Protein AF-0000000073268956 (afdb_homodimer)

Sequence (300 aa):
MQEQHADDVEVEDLGILPTYYEAAYKAGQAIDRASGKGLPDRAILCSSRGQVRRCLNLFRTQGVAIVANKFKRVYATMVRDVEDAVSARSADHSNVLCLGARVTTFEDAQEAVEAWLKTSPGENWAETLREQILGAPAAIQGLDFAPPLDMQEQHADDVEVEDLGILPTYYEAAYKAGQAIDRASGKGLPDRAILCSSRGQVRRCLNLFRTQGVAIVANKFKRVYATMVRDVEDAVSARSADHSNVLCLGARVTTFEDAQEAVEAWLKTSPGENWAETLREQILGAPAAIQGLDFAPPLD

Solvent-accessible surface area (backbone atoms only — not comparable to full-atom values): 15304 Å² total; per-residue (Å²): 131,84,81,65,87,54,78,62,40,49,75,44,63,38,40,73,41,94,40,52,60,58,36,19,41,52,53,24,50,53,35,28,47,30,40,76,68,69,40,84,42,38,34,36,40,36,32,60,84,80,82,7,52,68,43,17,56,43,33,58,41,58,41,40,36,30,51,17,7,30,22,77,69,32,26,34,37,79,39,58,33,47,67,43,20,36,43,34,16,21,64,43,57,42,28,28,42,35,41,20,54,78,73,22,52,70,68,40,44,52,49,13,50,50,38,33,72,71,43,45,67,28,54,97,47,58,70,75,55,21,53,53,42,69,46,40,66,64,56,56,64,69,52,85,54,71,72,74,77,125,132,85,80,69,80,60,76,64,39,50,74,43,62,39,39,73,39,94,40,50,61,59,34,19,41,54,53,23,49,53,34,26,47,30,41,75,68,69,39,84,42,37,34,35,40,36,32,56,80,79,82,5,50,67,44,16,56,42,35,57,43,56,41,40,35,29,49,17,8,28,22,77,70,31,27,35,37,80,38,59,32,47,68,45,19,37,43,34,15,20,65,44,57,42,29,28,43,35,38,21,53,79,72,24,53,70,67,39,44,51,49,14,51,51,38,34,72,71,42,48,68,28,55,97,46,58,68,75,55,22,53,53,42,70,46,40,66,63,56,57,64,68,52,84,53,69,73,72,77,127

Nearest PDB structures (foldseek):
  6fxs-assembly1_A  TM=8.246E-01  e=1.817E-06  Trypanosoma brucei brucei TREU927
  3k7p-assembly1_A  TM=8.213E-01  e=2.756E-06  Trypanosoma cruzi strain CL Brener
  6fxw-assembly1_A  TM=7.804E-01  e=6.343E-06  Leishmania infantum
  6fxl-assembly1_B  TM=7.780E-01  e=1.549E-05  Trypanosoma cruzi strain CL Brener
  2bes-assembly2_C  TM=6.703E-01  e=1.966E-05  Mycobacterium tuberculosis H37Rv

Radius of gyration: 17.84 Å; Cα contacts (8 Å, |Δi|>4): 574; chains: 2; bounding box: 41×48×47 Å

Foldseek 3Di:
DDPPCCVQEAEDACLVDPELLVSLQVLLVVLLVCVVVVHLRAYEYEQDDDSSVVNLVCLVDCVSVVNSVVRLQAQEDEDAALVRLQCSAQQRVHRYYRYHPVRHPPVRVVNSVVSNVPHHHNPPHDPVSSVVRVCVSVVSSPDDPDPPDD/DDPPCCVQEAEDACLVDPALLVSLQVLLVVLLVCVVVVHLRAYEYEQDPDSSVVNLVCLVDCVSVVNSVVRLQAQEDEDAAQVRLQCSAQQRVHRYYRYHPVRHPPVRVVNSVVSNVPHHHNPPHDPVSSVVRVCVSVVSSPDDPDPDDD

Secondary structure (DSSP, 8-state):
------TTEEEEEGGGSSSHHHHHHHHHHHHHHHHHTT---EEEEE--SSTTHHHHHHHTTTHHHHHHTTSTT--EEE--SHHHHHHHHHHH---EEEE-TTTS-HHHHHHHHHHHHH--TTTT--HHHHHHHHHHHHHHHTS--PPP--/------TTEEEEEGGGSSSHHHHHHHHHHHHHHHHHTT---EEEEE--SSSTHHHHHHHTTTHHHHHHTTSTT-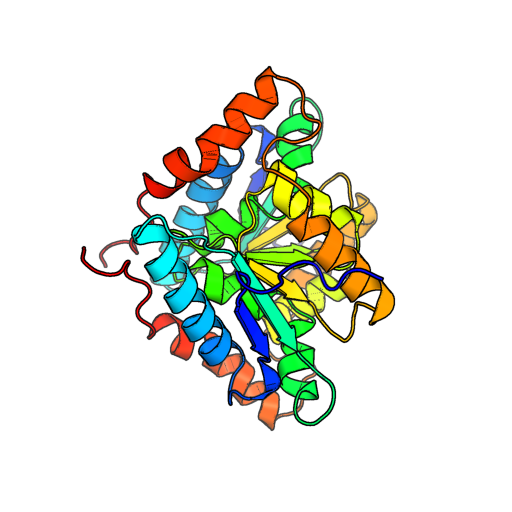-EEEE-SHHHHHHHHHHH---EEEE-TTTS-HHHHHHHHHHHHH--TTTT--HHHHHHHHHHHHHHHTS--PPP--

InterPro domains:
  IPR003500 Sugar-phosphate isomerase, RpiB/LacA/LacB family [PF02502] (20-121)
  IPR003500 Sugar-phosphate isomerase, RpiB/LacA/LacB family [PTHR30345] (6-121)
  IPR036569 Sugar-phosphate isomerase, RpiB/LacA/LacB superfamily [G3DSA:3.40.1400.10] (2-134)
  IPR036569 Sugar-phosphate isomerase, RpiB/LacA/LacB superfamily [SSF89623] (8-135)

Structure (mmCIF, N/CA/C/O backbone):
data_AF-0000000073268956-model_v1
#
loop_
_entity.id
_entity.type
_entity.pdbx_description
1 polymer 'DNA-damage-repair/toleration protein'
#
loop_
_atom_site.group_PDB
_atom_site.id
_atom_site.type_symbol
_atom_site.label_atom_id
_atom_site.label_alt_id
_atom_site.label_comp_id
_atom_site.label_asym_id
_atom_site.label_entity_id
_atom_site.label_seq_id
_atom_site.pdbx_PDB_ins_code
_atom_site.Cartn_x
_atom_site.Cartn_y
_atom_site.Cartn_z
_atom_site.occupancy
_atom_site.B_iso_or_equiv
_atom_site.auth_seq_id
_atom_site.auth_comp_id
_atom_site.auth_asym_id
_atom_site.auth_atom_id
_atom_site.pdbx_PDB_model_num
ATOM 1 N N . MET A 1 1 ? 11.484 -12.93 -28.641 1 21.98 1 MET A N 1
ATOM 2 C CA . MET A 1 1 ? 11.492 -12.664 -27.203 1 21.98 1 MET A CA 1
ATOM 3 C C . MET A 1 1 ? 10.227 -13.203 -26.547 1 21.98 1 MET A C 1
ATOM 5 O O . MET A 1 1 ? 9.117 -12.812 -26.906 1 21.98 1 MET A O 1
ATOM 9 N N . GLN A 1 2 ? 10.086 -14.43 -26.234 1 24.7 2 GLN A N 1
ATOM 10 C CA . GLN A 1 2 ? 8.953 -15.336 -26.125 1 24.7 2 GLN A CA 1
ATOM 11 C C . GLN A 1 2 ? 7.895 -14.797 -25.172 1 24.7 2 GLN A C 1
ATOM 13 O O . GLN A 1 2 ? 8.219 -14.258 -24.125 1 24.7 2 GLN A O 1
ATOM 18 N N . GLU A 1 3 ? 6.785 -14.297 -25.625 1 30.97 3 GLU A N 1
ATOM 19 C CA . GLU A 1 3 ? 5.469 -13.75 -25.328 1 30.97 3 GLU A CA 1
ATOM 20 C C . GLU A 1 3 ? 4.836 -14.461 -24.125 1 30.97 3 GLU A C 1
ATOM 22 O O . GLU A 1 3 ? 3.992 -15.344 -24.312 1 30.97 3 GLU A O 1
ATOM 27 N N . GLN A 1 4 ? 5.621 -15.18 -23.438 1 33.69 4 GLN A N 1
ATOM 28 C CA . GLN A 1 4 ? 5.203 -16.172 -22.453 1 33.69 4 GLN A CA 1
ATOM 29 C C . GLN A 1 4 ? 3.967 -15.711 -21.688 1 33.69 4 GLN A C 1
ATOM 31 O O . GLN A 1 4 ? 3.744 -14.508 -21.531 1 33.69 4 GLN A O 1
ATOM 36 N N . HIS A 1 5 ? 2.98 -16.641 -21.172 1 35.62 5 HIS A N 1
ATOM 37 C CA . HIS A 1 5 ? 1.587 -16.734 -20.75 1 35.62 5 HIS A CA 1
ATOM 38 C C . HIS A 1 5 ? 1.267 -15.703 -19.672 1 35.62 5 HIS A C 1
ATOM 40 O O . HIS A 1 5 ? 1.554 -15.922 -18.5 1 35.62 5 HIS A O 1
ATOM 46 N N . ALA A 1 6 ? 1.499 -14.367 -19.719 1 42.91 6 ALA A N 1
ATOM 47 C CA . ALA A 1 6 ? 0.749 -13.133 -19.5 1 42.91 6 ALA A CA 1
ATOM 48 C C . ALA A 1 6 ? -0.75 -13.414 -19.438 1 42.91 6 ALA A C 1
ATOM 50 O O . ALA A 1 6 ? -1.548 -12.492 -19.234 1 42.91 6 ALA A O 1
ATOM 51 N N . ASP A 1 7 ? -1.085 -14.422 -19.922 1 46.97 7 ASP A N 1
ATOM 52 C CA . ASP A 1 7 ? -2.486 -14.742 -20.172 1 46.97 7 ASP A CA 1
ATOM 53 C C . ASP A 1 7 ? -3.316 -14.625 -18.891 1 46.97 7 ASP A C 1
ATOM 55 O O . ASP A 1 7 ? -4.496 -14.273 -18.938 1 46.97 7 ASP A O 1
ATOM 59 N N . ASP A 1 8 ? -2.566 -14.953 -17.734 1 56.31 8 ASP A N 1
ATOM 60 C CA . ASP A 1 8 ? -3.424 -14.953 -16.562 1 56.31 8 ASP A CA 1
ATOM 61 C C . ASP A 1 8 ? -3.219 -13.688 -15.734 1 56.31 8 ASP A C 1
ATOM 63 O O . ASP A 1 8 ? -3.541 -13.656 -14.539 1 56.31 8 ASP A O 1
ATOM 67 N N . VAL A 1 9 ? -2.48 -12.844 -16.391 1 60.94 9 VAL A N 1
ATOM 68 C CA . VAL A 1 9 ? -2.252 -11.602 -15.664 1 60.94 9 VAL A CA 1
ATOM 69 C C . VAL A 1 9 ? -2.988 -10.453 -16.344 1 60.94 9 VAL A C 1
ATOM 71 O O . VAL A 1 9 ? -2.854 -10.258 -17.562 1 60.94 9 VAL A O 1
ATOM 74 N N . GLU A 1 10 ? -3.824 -9.852 -15.719 1 65.44 10 GLU A N 1
ATOM 75 C CA . GLU A 1 10 ? -4.512 -8.672 -16.219 1 65.44 10 GLU A CA 1
ATOM 76 C C . GLU A 1 10 ? -3.611 -7.441 -16.172 1 65.44 10 GLU A C 1
ATOM 78 O O . GLU A 1 10 ? -2.977 -7.176 -15.141 1 65.44 10 GLU A O 1
ATOM 83 N N . VAL A 1 11 ? -3.254 -6.855 -17.344 1 66.69 11 VAL A N 1
ATOM 84 C CA . VAL A 1 11 ? -2.5 -5.605 -17.391 1 66.69 11 VAL A CA 1
ATOM 85 C C . VAL A 1 11 ? -3.451 -4.438 -17.641 1 66.69 11 VAL A C 1
ATOM 87 O O . VAL A 1 11 ? -4.23 -4.457 -18.594 1 66.69 11 VAL A O 1
ATOM 90 N N . GLU A 1 12 ? -3.629 -3.588 -16.656 1 64.31 12 GLU A N 1
ATOM 91 C CA . GLU A 1 12 ? -4.469 -2.404 -16.812 1 64.31 12 GLU A CA 1
ATOM 92 C C . GLU A 1 12 ? -3.627 -1.133 -16.875 1 64.31 12 GLU A C 1
ATOM 94 O O . GLU A 1 12 ? -2.771 -0.906 -16.016 1 64.31 12 GLU A O 1
ATOM 99 N N . ASP A 1 13 ? -3.799 -0.504 -17.984 1 62.34 13 ASP A N 1
ATOM 100 C CA . ASP A 1 13 ? -3.172 0.806 -18.125 1 62.34 13 ASP A CA 1
ATOM 101 C C . ASP A 1 13 ? -4.027 1.896 -17.484 1 62.34 13 ASP A C 1
ATOM 103 O O . ASP A 1 13 ? -5.152 2.146 -17.906 1 62.34 13 ASP A O 1
ATOM 107 N N . LEU A 1 14 ? -3.527 2.459 -16.438 1 60.5 14 LEU A N 1
ATOM 108 C CA . LEU A 1 14 ? -4.25 3.453 -15.648 1 60.5 14 LEU A CA 1
ATOM 109 C C . LEU A 1 14 ? -4.355 4.773 -16.406 1 60.5 14 LEU A C 1
ATOM 111 O O . LEU A 1 14 ? -5.102 5.668 -16 1 60.5 14 LEU A O 1
ATOM 115 N N . GLY A 1 15 ? -3.662 4.871 -17.375 1 56.78 15 GLY A N 1
ATOM 116 C CA . GLY A 1 15 ? -3.66 6.113 -18.141 1 56.78 15 GLY A CA 1
ATOM 117 C C . GLY A 1 15 ? -5.004 6.434 -18.766 1 56.78 15 GLY A C 1
ATOM 118 O O . GLY A 1 15 ? -5.246 7.57 -19.172 1 56.78 15 GLY A O 1
ATOM 119 N N . ILE A 1 16 ? -5.871 5.508 -18.672 1 54.12 16 ILE A N 1
ATOM 120 C CA . ILE A 1 16 ? -7.102 5.75 -19.422 1 54.12 16 ILE A CA 1
ATOM 121 C C . ILE A 1 16 ? -8.172 6.301 -18.484 1 54.12 16 ILE A C 1
ATOM 123 O O . ILE A 1 16 ? -9.125 6.945 -18.922 1 54.12 16 ILE A O 1
ATOM 127 N N . LEU A 1 17 ? -7.953 6.148 -17.312 1 59.03 17 LEU A N 1
ATOM 128 C CA . LEU A 1 17 ? -9.031 6.547 -16.406 1 59.03 17 LEU A CA 1
ATOM 129 C C . LEU A 1 17 ? -8.789 7.953 -15.859 1 59.03 17 LEU A C 1
ATOM 131 O O . LEU A 1 17 ? -7.648 8.406 -15.789 1 59.03 17 LEU A O 1
ATOM 135 N N . PRO A 1 18 ? -9.898 8.609 -15.648 1 64.19 18 PRO A N 1
ATOM 136 C CA . PRO A 1 18 ? -9.852 10.023 -15.273 1 64.19 18 PRO A CA 1
ATOM 137 C C . PRO A 1 18 ? -9.016 10.281 -14.023 1 64.19 18 PRO A C 1
ATOM 139 O O . PRO A 1 18 ? -8.297 11.281 -13.953 1 64.19 18 PRO A O 1
ATOM 142 N N . THR A 1 19 ? -9.266 9.383 -13.094 1 77.12 19 THR A N 1
ATOM 143 C CA . THR A 1 19 ? -8.477 9.594 -11.883 1 77.12 19 THR A CA 1
ATOM 144 C C . THR A 1 19 ? -7.754 8.312 -11.477 1 77.12 19 THR A C 1
ATOM 146 O O . THR A 1 19 ? -8.203 7.207 -11.797 1 77.12 19 THR A O 1
ATOM 149 N N . TYR A 1 20 ? -6.691 8.43 -10.844 1 78.12 20 TYR A N 1
ATOM 150 C CA . TYR A 1 20 ? -5.898 7.277 -10.438 1 78.12 20 TYR A CA 1
ATOM 151 C C . TYR A 1 20 ? -6.691 6.375 -9.5 1 78.12 20 TYR A C 1
ATOM 153 O O . TYR A 1 20 ? -6.543 5.152 -9.531 1 78.12 20 TYR A O 1
ATOM 161 N N . TYR A 1 21 ? -7.609 6.957 -8.656 1 85.44 21 TYR A N 1
ATOM 162 C CA . TYR A 1 21 ? -8.297 6.137 -7.672 1 85.44 21 TYR A CA 1
ATOM 163 C C . TYR A 1 21 ? -9.445 5.367 -8.312 1 85.44 21 TYR A C 1
ATOM 165 O O . TYR A 1 21 ? -9.789 4.27 -7.867 1 85.44 21 TYR A O 1
ATOM 173 N N . GLU A 1 22 ? -10 5.867 -9.398 1 83.25 22 GLU A N 1
ATOM 174 C CA . GLU A 1 22 ? -11.008 5.094 -10.117 1 83.25 22 GLU A CA 1
ATOM 175 C C . GLU A 1 22 ? -10.383 3.891 -10.82 1 83.25 22 GLU A C 1
ATOM 177 O O . GLU A 1 22 ? -10.961 2.801 -10.828 1 83.25 22 GLU A O 1
ATOM 182 N N . ALA A 1 23 ? -9.289 4.164 -11.359 1 78.44 23 ALA A N 1
ATOM 183 C CA . ALA A 1 23 ? -8.57 3.076 -12.023 1 78.44 23 ALA A CA 1
ATOM 184 C C . ALA A 1 23 ? -8.156 2.004 -11.023 1 78.44 23 ALA A C 1
ATOM 186 O O . ALA A 1 23 ? -8.328 0.809 -11.273 1 78.44 23 ALA A O 1
ATOM 187 N N . ALA A 1 24 ? -7.621 2.436 -9.969 1 85.06 24 ALA A N 1
ATOM 188 C CA . ALA A 1 24 ? -7.188 1.518 -8.922 1 85.06 24 ALA A CA 1
ATOM 189 C C . ALA A 1 24 ? -8.367 0.727 -8.359 1 85.06 24 ALA A C 1
ATOM 191 O O . ALA A 1 24 ? -8.25 -0.469 -8.086 1 85.06 24 ALA A O 1
ATOM 192 N N . TYR A 1 25 ? -9.477 1.372 -8.18 1 88.81 25 TYR A N 1
ATOM 193 C CA . TYR A 1 25 ? -10.688 0.734 -7.664 1 88.81 25 TYR A CA 1
ATOM 194 C C . TYR A 1 25 ? -11.156 -0.378 -8.594 1 88.81 25 TYR A C 1
ATOM 196 O O . TYR A 1 25 ? -11.469 -1.483 -8.141 1 88.81 25 TYR A O 1
ATOM 204 N N . LYS A 1 26 ? -11.211 -0.066 -9.82 1 82.19 26 LYS A N 1
ATOM 205 C CA . LYS A 1 26 ? -11.664 -1.047 -10.805 1 82.19 26 LYS A CA 1
ATOM 206 C C . LYS A 1 26 ? -10.742 -2.26 -10.836 1 82.19 26 LYS A C 1
ATOM 208 O O . LYS A 1 26 ? -11.203 -3.4 -10.859 1 82.19 26 LYS A O 1
ATOM 213 N N . ALA A 1 27 ? -9.477 -1.98 -10.852 1 79.56 27 ALA A N 1
ATOM 214 C CA . ALA A 1 27 ? -8.5 -3.068 -10.859 1 79.56 27 ALA A CA 1
ATOM 215 C C . ALA A 1 27 ? -8.594 -3.902 -9.586 1 79.56 27 ALA A C 1
ATOM 217 O O . ALA A 1 27 ? -8.57 -5.137 -9.641 1 79.56 27 ALA A O 1
ATOM 218 N N . GLY A 1 28 ? -8.672 -3.221 -8.453 1 86.69 28 GLY A N 1
ATOM 219 C CA . GLY A 1 28 ? -8.805 -3.916 -7.18 1 86.69 28 GLY A CA 1
ATOM 220 C C . GLY A 1 28 ? -10.062 -4.762 -7.09 1 86.69 28 GLY A C 1
ATOM 221 O O . GLY A 1 28 ? -10.023 -5.895 -6.602 1 86.69 28 GLY A O 1
ATOM 222 N N . GLN A 1 29 ? -11.117 -4.188 -7.574 1 87.19 29 GLN A N 1
ATOM 223 C CA . GLN A 1 29 ? -12.383 -4.906 -7.551 1 87.19 29 GLN A CA 1
ATOM 224 C C . GLN A 1 29 ? -12.305 -6.188 -8.383 1 87.19 29 GLN A C 1
ATOM 226 O O . GLN A 1 29 ? -12.789 -7.238 -7.961 1 87.19 29 GLN A O 1
ATOM 231 N N . ALA A 1 30 ? -11.734 -6.023 -9.516 1 82.81 30 ALA A N 1
ATOM 232 C CA . ALA A 1 30 ? -11.594 -7.18 -10.398 1 82.81 30 ALA A CA 1
ATOM 233 C C . ALA A 1 30 ? -10.773 -8.281 -9.742 1 82.81 30 ALA A C 1
ATOM 235 O O . ALA A 1 30 ? -11.148 -9.453 -9.781 1 82.81 30 ALA A O 1
ATOM 236 N N . ILE A 1 31 ? -9.711 -7.918 -9.117 1 84.75 31 ILE A N 1
ATOM 237 C CA . ILE A 1 31 ? -8.82 -8.883 -8.484 1 84.75 31 ILE A CA 1
ATOM 238 C C . ILE A 1 31 ? -9.492 -9.477 -7.25 1 84.75 31 ILE A C 1
ATOM 240 O O . ILE A 1 31 ? -9.398 -10.68 -7.004 1 84.75 31 ILE A O 1
ATOM 244 N N . ASP A 1 32 ? -10.117 -8.664 -6.457 1 88.19 32 ASP A N 1
ATOM 245 C CA . ASP A 1 32 ? -10.812 -9.133 -5.258 1 88.19 32 ASP A CA 1
ATOM 246 C C . ASP A 1 32 ? -11.875 -10.172 -5.605 1 88.19 32 ASP A C 1
ATOM 248 O O . ASP A 1 32 ? -11.984 -11.203 -4.938 1 88.19 32 ASP A O 1
ATOM 252 N N . ARG A 1 33 ? -12.609 -9.898 -6.633 1 84.75 33 ARG A N 1
ATOM 253 C CA . ARG A 1 33 ? -13.648 -10.812 -7.09 1 84.75 33 ARG A CA 1
ATOM 254 C C . ARG A 1 33 ? -13.047 -12.133 -7.574 1 84.75 33 ARG A C 1
ATOM 256 O O . ARG A 1 33 ? -13.555 -13.203 -7.254 1 84.75 33 ARG A O 1
ATOM 263 N N . ALA A 1 34 ? -12 -12 -8.32 1 80.94 34 ALA A N 1
ATOM 264 C CA . ALA A 1 34 ? -11.344 -13.195 -8.852 1 80.94 34 ALA A CA 1
ATOM 265 C C . ALA A 1 34 ? -10.766 -14.047 -7.727 1 80.94 34 ALA A C 1
ATOM 267 O O . ALA A 1 34 ? -10.906 -15.273 -7.73 1 80.94 34 ALA A O 1
ATOM 268 N N . SER A 1 35 ? -10.172 -13.422 -6.824 1 80.06 35 SER A N 1
ATOM 269 C CA . SER A 1 35 ? -9.57 -14.125 -5.699 1 80.06 35 SER A CA 1
ATOM 270 C C . SER A 1 35 ? -10.625 -14.812 -4.84 1 80.06 35 SER A C 1
ATOM 272 O O . SER A 1 35 ? -10.391 -15.898 -4.312 1 80.06 35 SER A O 1
ATOM 274 N N . GLY A 1 36 ? -11.648 -14.109 -4.648 1 78.31 36 GLY A N 1
ATOM 275 C CA . GLY A 1 36 ? -12.742 -14.688 -3.877 1 78.31 36 GLY A CA 1
ATOM 276 C C . GLY A 1 36 ? -13.297 -15.961 -4.492 1 78.31 36 GLY A C 1
ATOM 277 O O . GLY A 1 36 ? -13.836 -16.812 -3.785 1 78.31 36 GLY A O 1
ATOM 278 N N . LYS A 1 37 ? -13.062 -16.047 -5.805 1 74.94 37 LYS A N 1
ATOM 279 C CA . LYS A 1 37 ? -13.547 -17.219 -6.52 1 74.94 37 LYS A CA 1
ATOM 280 C C . LYS A 1 37 ? -12.445 -18.266 -6.664 1 74.94 37 LYS A C 1
ATOM 282 O O . LYS A 1 37 ? -12.633 -19.281 -7.324 1 74.94 37 LYS A O 1
ATOM 287 N N . GLY A 1 38 ? -11.312 -17.953 -6.047 1 68.75 38 GLY A N 1
ATOM 288 C CA . GLY A 1 38 ? -10.203 -18.891 -6.145 1 68.75 38 GLY A CA 1
ATOM 289 C C . GLY A 1 38 ? -9.484 -18.812 -7.477 1 68.75 38 GLY A C 1
ATOM 290 O O . GLY A 1 38 ? -8.789 -19.75 -7.867 1 68.75 38 GLY A O 1
ATOM 291 N N . LEU A 1 39 ? -9.797 -17.953 -8.344 1 55.38 39 LEU A N 1
ATOM 292 C CA . LEU A 1 39 ? -9.188 -17.781 -9.656 1 55.38 39 LEU A CA 1
ATOM 293 C C . LEU A 1 39 ? -7.852 -17.047 -9.547 1 55.38 39 LEU A C 1
ATOM 295 O O . LEU A 1 39 ? -7.574 -16.406 -8.539 1 55.38 39 LEU A O 1
ATOM 299 N N . PRO A 1 40 ? -6.914 -17.422 -10.719 1 56 40 PRO A N 1
ATOM 300 C CA . PRO A 1 40 ? -5.645 -16.688 -10.711 1 56 40 PRO A CA 1
ATOM 301 C C . PRO A 1 40 ? -5.836 -15.172 -10.57 1 56 40 PRO A C 1
ATOM 303 O O . PRO A 1 40 ? -6.676 -14.586 -11.258 1 56 40 PRO A O 1
ATOM 306 N N . ASP A 1 41 ? -5.262 -14.688 -9.672 1 62.09 41 ASP A N 1
ATOM 307 C CA . ASP A 1 41 ? -5.68 -13.391 -9.141 1 62.09 41 ASP A CA 1
ATOM 308 C C . ASP A 1 41 ? -4.504 -12.422 -9.078 1 62.09 41 ASP A C 1
ATOM 310 O O . ASP A 1 41 ? -4.148 -11.938 -8.008 1 62.09 41 ASP A O 1
ATOM 314 N N . ARG A 1 42 ? -3.717 -12.609 -10.508 1 74.31 42 ARG A N 1
ATOM 315 C CA . ARG A 1 42 ? -2.641 -11.625 -10.508 1 74.31 42 ARG A CA 1
ATOM 316 C C . ARG A 1 42 ? -2.926 -10.5 -11.5 1 74.31 42 ARG A C 1
ATOM 318 O O . ARG A 1 42 ? -3.5 -10.734 -12.562 1 74.31 42 ARG A O 1
ATOM 325 N N . ALA A 1 43 ? -2.688 -9.328 -11.172 1 71.69 43 ALA A N 1
ATOM 326 C CA . ALA A 1 43 ? -2.855 -8.156 -12.031 1 71.69 43 ALA A CA 1
ATOM 327 C C . ALA A 1 43 ? -1.623 -7.258 -11.984 1 71.69 43 ALA A C 1
ATOM 329 O O . ALA A 1 43 ? -0.903 -7.234 -10.984 1 71.69 43 ALA A O 1
ATOM 330 N N . ILE A 1 44 ? -1.371 -6.664 -13.211 1 69.94 44 ILE A N 1
ATOM 331 C CA . ILE A 1 44 ? -0.315 -5.66 -13.305 1 6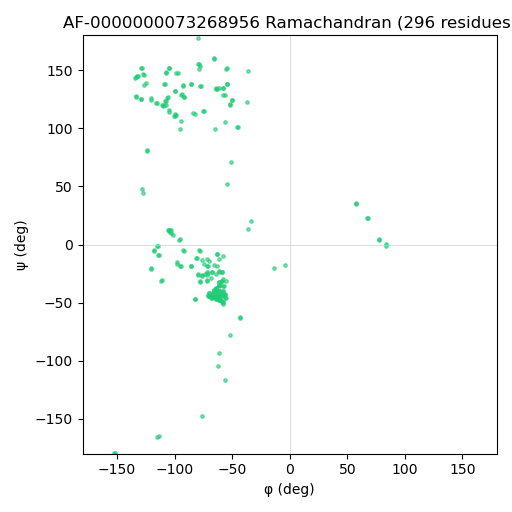9.94 44 ILE A CA 1
ATOM 332 C C . ILE A 1 44 ? -0.921 -4.309 -13.672 1 69.94 44 ILE A C 1
ATOM 334 O O . ILE A 1 44 ? -1.698 -4.203 -14.625 1 69.94 44 ILE A O 1
ATOM 338 N N . LEU A 1 45 ? -0.715 -3.375 -12.883 1 65.75 45 LEU A N 1
ATOM 339 C CA . LEU A 1 45 ? -1.134 -2 -13.133 1 65.75 45 LEU A CA 1
ATOM 340 C C . LEU A 1 45 ? 0.057 -1.13 -13.516 1 65.75 45 LEU A C 1
ATOM 342 O O . LEU A 1 45 ? 1.039 -1.05 -12.781 1 65.75 45 LEU A O 1
ATOM 346 N N . CYS A 1 46 ? 0.029 -0.641 -14.805 1 64.19 46 CYS A N 1
ATOM 347 C CA . CYS A 1 46 ? 1.125 0.188 -15.297 1 64.19 46 CYS A CA 1
ATOM 348 C C . CYS A 1 46 ? 0.606 1.518 -15.828 1 64.19 46 CYS A C 1
ATOM 350 O O . CYS A 1 46 ? -0.563 1.627 -16.203 1 64.19 46 CYS A O 1
ATOM 352 N N . SER A 1 47 ? 1.335 2.537 -15.508 1 54.19 47 SER A N 1
ATOM 353 C CA . SER A 1 47 ? 1.029 3.807 -16.156 1 54.19 47 SER A CA 1
ATOM 354 C C . SER A 1 47 ? 1.912 4.027 -17.391 1 54.19 47 SER A C 1
ATOM 356 O O . SER A 1 47 ? 3.139 3.963 -17.297 1 54.19 47 SER A O 1
ATOM 358 N N . SER A 1 48 ? 1.506 3.797 -18.562 1 47.62 48 SER A N 1
ATOM 359 C CA . SER A 1 48 ? 2.271 3.975 -19.781 1 47.62 48 SER A CA 1
ATOM 360 C C . SER A 1 48 ? 2.373 5.449 -20.172 1 47.62 48 SER A C 1
ATOM 362 O O . SER A 1 48 ? 1.712 6.297 -19.562 1 47.62 48 SER A O 1
ATOM 364 N N . ARG A 1 49 ? 2.43 5.852 -21.812 1 37.91 49 ARG A N 1
ATOM 365 C CA . ARG A 1 49 ? 2.883 6.926 -22.688 1 37.91 49 ARG A CA 1
ATOM 366 C C . ARG A 1 49 ? 2.244 8.258 -22.297 1 37.91 49 ARG A C 1
ATOM 368 O O . ARG A 1 49 ? 2.941 9.25 -22.109 1 37.91 49 ARG A O 1
ATOM 375 N N . GLY A 1 50 ? 1.418 8.852 -23.234 1 36.56 50 GLY A N 1
ATOM 376 C CA . GLY A 1 50 ? 1.089 10.234 -23.516 1 36.56 50 GLY A CA 1
ATOM 377 C C . GLY A 1 50 ? 0.415 10.945 -22.359 1 36.56 50 GLY A C 1
ATOM 378 O O . GLY A 1 50 ? 0.863 12.008 -21.938 1 36.56 50 GLY A O 1
ATOM 379 N N . GLN A 1 51 ? -0.879 10.992 -22.281 1 33.12 51 GLN A N 1
ATOM 380 C CA . GLN A 1 51 ? -1.809 11.633 -21.359 1 33.12 51 GLN A CA 1
ATOM 381 C C . GLN A 1 51 ? -1.623 11.109 -19.938 1 33.12 51 GLN A C 1
ATOM 383 O O . GLN A 1 51 ? -2.367 11.484 -19.031 1 33.12 51 GLN A O 1
ATOM 388 N N . VAL A 1 52 ? -1.029 10.211 -19.594 1 35.81 52 VAL A N 1
ATOM 389 C CA . VAL A 1 52 ? -0.526 9.273 -18.578 1 35.81 52 VAL A CA 1
ATOM 390 C C . VAL A 1 52 ? 0.373 10.016 -17.594 1 35.81 52 VAL A C 1
ATOM 392 O O . VAL A 1 52 ? 0.798 9.453 -16.594 1 35.81 52 VAL A O 1
ATOM 395 N N . ARG A 1 53 ? 0.89 11.023 -18.078 1 36.81 53 ARG A N 1
ATOM 396 C CA . ARG A 1 53 ? 1.76 11.82 -17.234 1 36.81 53 ARG A CA 1
ATOM 397 C C . ARG A 1 53 ? 1.162 11.984 -15.836 1 36.81 53 ARG A C 1
ATOM 399 O O . ARG A 1 53 ? 1.882 11.922 -14.836 1 36.81 53 ARG A O 1
ATOM 406 N N . ARG A 1 54 ? 0.011 12.633 -15.922 1 38.62 54 ARG A N 1
ATOM 407 C CA . ARG A 1 54 ? -0.619 13.031 -14.664 1 38.62 54 ARG A CA 1
ATOM 408 C C . ARG A 1 54 ? -0.895 11.82 -13.781 1 38.62 54 ARG A C 1
ATOM 410 O O . ARG A 1 54 ? -0.73 11.875 -12.562 1 38.62 54 ARG A O 1
ATOM 417 N N . CYS A 1 55 ? -1.552 10.75 -14.43 1 39.44 55 CYS A N 1
ATOM 418 C CA . CYS A 1 55 ? -1.759 9.492 -13.719 1 39.44 55 CYS A CA 1
ATOM 419 C C . CYS A 1 55 ? -0.43 8.891 -13.273 1 39.44 55 CYS A C 1
ATOM 421 O O . CYS A 1 55 ? -0.352 8.258 -12.219 1 39.44 55 CYS A O 1
ATOM 423 N N . LEU A 1 56 ? 0.595 9.219 -14.18 1 43.22 56 LEU A N 1
ATOM 424 C CA . LEU A 1 56 ? 1.973 8.781 -13.984 1 43.22 56 LEU A CA 1
ATOM 425 C C . LEU A 1 56 ? 2.537 9.336 -12.68 1 43.22 56 LEU A C 1
ATOM 427 O O . LEU A 1 56 ? 3.287 8.656 -11.984 1 43.22 56 LEU A O 1
ATOM 431 N N . ASN A 1 57 ? 2.232 10.727 -12.633 1 45.12 57 ASN A N 1
ATOM 432 C CA . ASN A 1 57 ? 2.775 11.336 -11.422 1 45.12 57 ASN A CA 1
ATOM 433 C C . ASN A 1 57 ? 2.244 10.648 -10.172 1 45.12 57 ASN A C 1
ATOM 435 O O . ASN A 1 57 ? 2.975 10.492 -9.188 1 45.12 57 ASN A O 1
ATOM 439 N N . LEU A 1 58 ? 0.998 10.25 -10.305 1 48.81 58 LEU A N 1
ATOM 440 C CA . LEU A 1 58 ? 0.386 9.609 -9.141 1 48.81 58 LEU A CA 1
ATOM 441 C C . LEU A 1 58 ? 0.894 8.18 -8.984 1 48.81 58 LEU A C 1
ATOM 443 O O . LEU A 1 58 ? 0.936 7.652 -7.871 1 48.81 58 LEU A O 1
ATOM 447 N N . PHE A 1 59 ? 1.324 7.605 -10.305 1 51.94 59 PHE A N 1
ATOM 448 C CA . PHE A 1 59 ? 1.94 6.289 -10.188 1 51.94 59 PHE A CA 1
ATOM 449 C C . PHE A 1 59 ? 3.365 6.402 -9.664 1 51.94 59 PHE A C 1
ATOM 451 O O . PHE A 1 59 ? 3.969 5.402 -9.266 1 51.94 59 PHE A O 1
ATOM 458 N N . ARG A 1 60 ? 3.756 7.602 -9.727 1 55.62 60 ARG A N 1
ATOM 459 C CA . ARG A 1 60 ? 5.059 7.781 -9.094 1 55.62 60 ARG A CA 1
ATOM 460 C C . ARG A 1 60 ? 4.973 7.527 -7.59 1 55.62 60 ARG A C 1
ATOM 462 O O . ARG A 1 60 ? 5.965 7.145 -6.965 1 55.62 60 ARG A O 1
ATOM 469 N N . THR A 1 61 ? 3.65 7.609 -7.266 1 67.19 61 THR A N 1
ATOM 470 C CA . THR A 1 61 ? 3.531 7.496 -5.816 1 67.19 61 THR A CA 1
ATOM 471 C C . THR A 1 61 ? 2.781 6.223 -5.434 1 67.19 61 THR A C 1
ATOM 473 O O . THR A 1 61 ? 2.701 5.281 -6.223 1 67.19 61 THR A O 1
ATOM 476 N N . GLN A 1 62 ? 2.35 6.043 -4.332 1 83.5 62 GLN A N 1
ATOM 477 C CA . GLN A 1 62 ? 1.805 4.816 -3.758 1 83.5 62 GLN A CA 1
ATOM 478 C C . GLN A 1 62 ? 0.281 4.867 -3.695 1 83.5 62 GLN A C 1
ATOM 480 O O . GLN A 1 62 ? -0.354 3.951 -3.17 1 83.5 62 GLN A O 1
ATOM 485 N N . GLY A 1 63 ? -0.34 5.891 -4.414 1 88.19 63 GLY A N 1
ATOM 486 C CA . GLY A 1 63 ? -1.775 6.094 -4.312 1 88.19 63 GLY A CA 1
ATOM 487 C C . GLY A 1 63 ? -2.584 4.941 -4.875 1 88.19 63 GLY A C 1
ATOM 488 O O . GLY A 1 63 ? -3.578 4.523 -4.277 1 88.19 63 GLY A O 1
ATOM 489 N N . VAL A 1 64 ? -2.146 4.461 -6.02 1 86.81 64 VAL A N 1
ATOM 490 C CA . VAL A 1 64 ? -2.867 3.371 -6.672 1 86.81 64 VAL A CA 1
ATOM 491 C C . VAL A 1 64 ? -2.857 2.135 -5.777 1 86.81 64 VAL A C 1
ATOM 493 O O . VAL A 1 64 ? -3.887 1.479 -5.602 1 86.81 64 VAL A O 1
ATOM 496 N N . ALA A 1 65 ? -1.736 1.845 -5.191 1 90.56 65 ALA A N 1
ATOM 497 C CA . ALA A 1 65 ? -1.626 0.698 -4.293 1 90.56 65 ALA A CA 1
ATOM 498 C C . ALA A 1 65 ? -2.473 0.9 -3.039 1 90.56 65 ALA A C 1
ATOM 500 O O . ALA A 1 65 ? -3.094 -0.043 -2.543 1 90.56 65 ALA A O 1
ATOM 501 N N . ILE A 1 66 ? -2.498 2.088 -2.525 1 93.19 66 ILE A N 1
ATOM 502 C CA . ILE A 1 66 ? -3.277 2.408 -1.335 1 93.19 66 ILE A CA 1
ATOM 503 C C . ILE A 1 66 ? -4.75 2.084 -1.579 1 93.19 66 ILE A C 1
ATOM 505 O O . ILE A 1 66 ? -5.379 1.385 -0.782 1 93.19 66 ILE A O 1
ATOM 509 N N . VAL A 1 67 ? -5.266 2.543 -2.684 1 92.25 67 VAL A N 1
ATOM 510 C CA . VAL A 1 67 ? -6.684 2.373 -2.986 1 92.25 67 VAL A CA 1
ATOM 511 C C . VAL A 1 67 ? -6.977 0.903 -3.275 1 92.25 67 VAL A C 1
ATOM 513 O O . VAL A 1 67 ? -7.957 0.349 -2.771 1 92.25 67 VAL A O 1
ATOM 516 N N . ALA A 1 68 ? -6.18 0.281 -4.016 1 91.12 68 ALA A N 1
ATOM 517 C CA . ALA A 1 68 ? -6.383 -1.124 -4.359 1 91.12 68 ALA A CA 1
ATOM 518 C C . ALA A 1 68 ? -6.379 -2 -3.111 1 91.12 68 ALA A C 1
ATOM 520 O O . ALA A 1 68 ? -7.148 -2.959 -3.014 1 91.12 68 ALA A O 1
ATOM 521 N N . ASN A 1 69 ? -5.59 -1.665 -2.154 1 94.31 69 ASN A N 1
ATOM 522 C CA . ASN A 1 69 ? -5.41 -2.502 -0.973 1 94.31 69 ASN A CA 1
ATOM 523 C C . ASN A 1 69 ? -6.57 -2.35 0.005 1 94.31 69 ASN A C 1
ATOM 525 O O . ASN A 1 69 ? -6.637 -3.055 1.013 1 94.31 69 ASN A O 1
ATOM 529 N N . LYS A 1 70 ? -7.41 -1.521 -0.278 1 94.94 70 LYS A N 1
ATOM 530 C CA . LYS A 1 70 ? -8.594 -1.41 0.567 1 94.94 70 LYS A CA 1
ATOM 531 C C . LYS A 1 70 ? -9.523 -2.607 0.376 1 94.94 70 LYS A C 1
ATOM 533 O O . LYS A 1 70 ? -10.391 -2.869 1.213 1 94.94 70 LYS A O 1
ATOM 538 N N . PHE A 1 71 ? -9.32 -3.281 -0.717 1 92.19 71 PHE A N 1
ATOM 539 C CA . PHE A 1 71 ? -9.992 -4.559 -0.899 1 92.19 71 PHE A CA 1
ATOM 540 C C . PHE A 1 71 ? -9.312 -5.656 -0.089 1 92.19 71 PHE A C 1
ATOM 542 O O . PHE A 1 71 ? -8.086 -5.754 -0.082 1 92.19 71 PHE A O 1
ATOM 549 N N . LYS A 1 72 ? -10.039 -6.434 0.53 1 91.06 72 LYS A N 1
ATOM 550 C CA . LYS A 1 72 ? -9.547 -7.402 1.502 1 91.06 72 LYS A CA 1
ATOM 551 C C . LYS A 1 72 ? -8.594 -8.398 0.847 1 91.06 72 LYS A C 1
ATOM 553 O O . LYS A 1 72 ? -7.629 -8.844 1.468 1 91.06 72 LYS A O 1
ATOM 558 N N . ARG A 1 73 ? -8.805 -8.781 -0.35 1 91.12 73 ARG A N 1
ATOM 559 C CA . ARG A 1 73 ? -8.031 -9.867 -0.951 1 91.12 73 ARG A CA 1
ATOM 560 C C . ARG A 1 73 ? -7.012 -9.328 -1.945 1 91.12 73 ARG A C 1
ATOM 562 O O . ARG A 1 73 ? -6.438 -10.094 -2.727 1 91.12 73 ARG A O 1
ATOM 569 N N . VAL A 1 74 ? -6.82 -8.078 -1.921 1 91.75 74 VAL A N 1
ATOM 570 C CA . VAL A 1 74 ? -5.848 -7.457 -2.816 1 91.75 74 VAL A CA 1
ATOM 571 C C . VAL A 1 74 ? -4.547 -7.191 -2.062 1 91.75 74 VAL A C 1
ATOM 573 O O . VAL A 1 74 ? -4.566 -6.664 -0.948 1 91.75 74 VAL A O 1
ATOM 576 N N . TYR A 1 75 ? -3.496 -7.555 -2.623 1 93.06 75 TYR A N 1
ATOM 577 C CA . TYR A 1 75 ? -2.145 -7.324 -2.123 1 93.06 75 TYR A CA 1
ATOM 578 C C . TYR A 1 75 ? -1.295 -6.598 -3.158 1 93.06 75 TYR A C 1
ATOM 580 O O . TYR A 1 75 ? -0.455 -7.207 -3.822 1 93.06 75 TYR A O 1
ATOM 588 N N . ALA A 1 76 ? -1.488 -5.312 -3.188 1 91.75 76 ALA A N 1
ATOM 589 C CA . ALA A 1 76 ? -0.853 -4.477 -4.203 1 91.75 76 ALA A CA 1
ATOM 590 C C . ALA A 1 76 ? 0.479 -3.924 -3.701 1 91.75 76 ALA A C 1
ATOM 592 O O . ALA A 1 76 ? 0.579 -3.471 -2.561 1 91.75 76 ALA A O 1
ATOM 593 N N . THR A 1 77 ? 1.486 -3.961 -4.57 1 89.88 77 THR A N 1
ATOM 594 C CA . THR A 1 77 ? 2.812 -3.465 -4.219 1 89.88 77 THR A CA 1
ATOM 595 C C . THR A 1 77 ? 3.375 -2.584 -5.328 1 89.88 77 THR A C 1
ATOM 597 O O . THR A 1 77 ? 3.109 -2.818 -6.512 1 89.88 77 THR A O 1
ATOM 600 N N . MET A 1 78 ? 4.098 -1.559 -4.844 1 86.81 78 MET A N 1
ATOM 601 C CA . MET A 1 78 ? 4.883 -0.75 -5.773 1 86.81 78 MET A CA 1
ATOM 602 C C . MET A 1 78 ? 6.305 -1.288 -5.895 1 86.81 78 MET A C 1
ATOM 604 O O . MET A 1 78 ? 6.988 -1.48 -4.891 1 86.81 78 MET A O 1
ATOM 608 N N . VAL A 1 79 ? 6.68 -1.517 -7.16 1 84.06 79 VAL A N 1
ATOM 609 C CA . VAL A 1 79 ? 8.008 -2.1 -7.34 1 84.06 79 VAL A CA 1
ATOM 610 C C . VAL A 1 79 ? 8.82 -1.25 -8.312 1 84.06 79 VAL A C 1
ATOM 612 O O . VAL A 1 79 ? 8.281 -0.732 -9.297 1 84.06 79 VAL A O 1
ATOM 615 N N . ARG A 1 80 ? 10.086 -1.226 -8.016 1 80.5 80 ARG A N 1
ATOM 616 C CA . ARG A 1 80 ? 10.953 -0.391 -8.844 1 80.5 80 ARG A CA 1
ATOM 617 C C . ARG A 1 80 ? 12.039 -1.227 -9.508 1 80.5 80 ARG A C 1
ATOM 619 O O . ARG A 1 80 ? 12.672 -0.781 -10.477 1 80.5 80 ARG A O 1
ATOM 626 N N . ASP A 1 81 ? 12.297 -2.336 -8.977 1 86.19 81 ASP A N 1
ATOM 627 C CA . ASP A 1 81 ? 13.336 -3.197 -9.531 1 86.19 81 ASP A CA 1
ATOM 628 C C . ASP A 1 81 ? 13.047 -4.668 -9.234 1 86.19 81 ASP A C 1
ATOM 630 O O . ASP A 1 81 ? 12.008 -4.996 -8.656 1 86.19 81 ASP A O 1
ATOM 634 N N . VAL A 1 82 ? 14.016 -5.465 -9.734 1 89.75 82 VAL A N 1
ATOM 635 C CA . VAL A 1 82 ? 13.844 -6.91 -9.625 1 89.75 82 VAL A CA 1
ATOM 636 C C . VAL A 1 82 ? 13.836 -7.316 -8.156 1 89.75 82 VAL A C 1
ATOM 638 O O . VAL A 1 82 ? 13.055 -8.18 -7.75 1 89.75 82 VAL A O 1
ATOM 641 N N . GLU A 1 83 ? 14.633 -6.699 -7.41 1 87.12 83 GLU A N 1
ATOM 642 C CA . GLU A 1 83 ? 14.695 -7.027 -5.988 1 87.12 83 GLU A CA 1
ATOM 643 C C . GLU A 1 83 ? 13.359 -6.754 -5.297 1 87.12 83 GLU A C 1
ATOM 645 O O . GLU A 1 83 ? 12.875 -7.582 -4.52 1 87.12 83 GLU A O 1
ATOM 650 N N . ASP A 1 84 ? 12.789 -5.637 -5.605 1 86.06 84 ASP A N 1
ATOM 651 C CA . ASP A 1 84 ? 11.469 -5.297 -5.078 1 86.06 84 ASP A CA 1
ATOM 652 C C . ASP A 1 84 ? 10.43 -6.328 -5.5 1 86.06 84 ASP A C 1
ATOM 654 O O . ASP A 1 84 ? 9.602 -6.75 -4.688 1 86.06 84 ASP A O 1
ATOM 658 N N . ALA A 1 85 ? 10.555 -6.68 -6.707 1 88 85 ALA A N 1
ATOM 659 C CA . ALA A 1 85 ? 9.555 -7.574 -7.277 1 88 85 ALA A CA 1
ATOM 660 C C . ALA A 1 85 ? 9.602 -8.945 -6.613 1 88 85 ALA A C 1
ATOM 662 O O . ALA A 1 85 ? 8.562 -9.508 -6.262 1 88 85 ALA A O 1
ATOM 663 N N . VAL A 1 86 ? 10.758 -9.445 -6.457 1 90.31 86 VAL A N 1
ATOM 664 C CA . VAL A 1 86 ? 10.938 -10.75 -5.832 1 90.31 86 VAL A CA 1
ATOM 665 C C . VAL A 1 86 ? 10.461 -10.703 -4.383 1 90.31 86 VAL A C 1
ATOM 667 O O . VAL A 1 86 ? 9.75 -11.602 -3.926 1 90.31 86 VAL A O 1
ATOM 670 N N . SER A 1 87 ? 10.773 -9.703 -3.705 1 87.75 87 SER A N 1
ATOM 671 C CA . SER A 1 87 ? 10.375 -9.547 -2.312 1 87.75 87 SER A CA 1
ATOM 672 C C . SER A 1 87 ? 8.859 -9.422 -2.186 1 87.75 87 SER A C 1
ATOM 674 O O . SER A 1 87 ? 8.25 -10.008 -1.286 1 87.75 87 SER A O 1
ATOM 676 N N . ALA A 1 88 ? 8.273 -8.68 -3.059 1 89.5 88 ALA A N 1
ATOM 677 C CA . ALA A 1 88 ? 6.832 -8.469 -3.057 1 89.5 88 ALA A CA 1
ATOM 678 C C . ALA A 1 88 ? 6.086 -9.797 -3.166 1 89.5 88 ALA A C 1
ATOM 680 O O . ALA A 1 88 ? 5.09 -10.016 -2.475 1 89.5 88 ALA A O 1
ATOM 681 N N . ARG A 1 89 ? 6.594 -10.641 -3.959 1 89.38 89 ARG A N 1
ATOM 682 C CA . ARG A 1 89 ? 5.934 -11.93 -4.16 1 89.38 89 ARG A CA 1
ATOM 683 C C . ARG A 1 89 ? 6.297 -12.914 -3.057 1 89.38 89 ARG A C 1
ATOM 685 O O . ARG A 1 89 ? 5.422 -13.547 -2.467 1 89.38 89 ARG A O 1
ATOM 692 N N . SER A 1 90 ? 7.531 -13.008 -2.746 1 90.38 90 SER A N 1
ATOM 693 C CA . SER A 1 90 ? 8.031 -14.023 -1.831 1 90.38 90 SER A CA 1
ATOM 694 C C . SER A 1 90 ? 7.617 -13.727 -0.394 1 90.38 90 SER A C 1
ATOM 696 O O . SER A 1 90 ? 7.316 -14.648 0.373 1 90.38 90 SER A O 1
ATOM 698 N N . ALA A 1 91 ? 7.48 -12.477 -0.058 1 87.06 91 ALA A N 1
ATOM 699 C CA . ALA A 1 91 ? 7.273 -12.102 1.338 1 87.06 91 ALA A CA 1
ATOM 700 C C . ALA A 1 91 ? 5.867 -11.555 1.556 1 87.06 91 ALA A C 1
ATOM 702 O O . ALA A 1 91 ? 5.262 -11.773 2.605 1 87.06 91 ALA A O 1
ATOM 703 N N . ASP A 1 92 ? 5.25 -10.883 0.532 1 89.25 92 ASP A N 1
ATOM 704 C CA . ASP A 1 92 ? 4.039 -10.102 0.778 1 89.25 92 ASP A CA 1
ATOM 705 C C . ASP A 1 92 ? 2.84 -10.711 0.048 1 89.25 92 ASP A C 1
ATOM 707 O O . ASP A 1 92 ? 1.738 -10.164 0.091 1 89.25 92 ASP A O 1
ATOM 711 N N . HIS A 1 93 ? 3.031 -11.789 -0.697 1 89.12 93 HIS A N 1
ATOM 712 C CA . HIS A 1 93 ? 1.953 -12.406 -1.455 1 89.12 93 HIS A CA 1
ATOM 713 C C . HIS A 1 93 ? 1.324 -11.422 -2.432 1 89.12 93 HIS A C 1
ATOM 715 O O . HIS A 1 93 ? 0.106 -11.422 -2.621 1 89.12 93 HIS A O 1
ATOM 721 N N . SER A 1 94 ? 2.135 -10.602 -2.961 1 91.44 94 SER A N 1
ATOM 722 C CA . SER A 1 94 ? 1.617 -9.586 -3.873 1 91.44 94 SER A CA 1
ATOM 723 C C . SER A 1 94 ? 0.872 -10.219 -5.043 1 91.44 94 SER A C 1
ATOM 725 O O . SER A 1 94 ? 1.388 -11.125 -5.695 1 91.44 94 SER A O 1
ATOM 727 N N . ASN A 1 95 ? -0.363 -9.758 -5.297 1 88.69 95 ASN A N 1
ATOM 728 C CA . ASN A 1 95 ? -1.137 -10.227 -6.441 1 88.69 95 ASN A CA 1
ATOM 729 C C . ASN A 1 95 ? -1.454 -9.094 -7.406 1 88.69 95 ASN A C 1
ATOM 731 O O . ASN A 1 95 ? -2.023 -9.32 -8.477 1 88.69 95 ASN A O 1
ATOM 735 N N . VAL A 1 96 ? -1.106 -7.922 -7.055 1 88 96 VAL A N 1
ATOM 736 C CA . VAL A 1 96 ? -1.185 -6.766 -7.945 1 88 96 VAL A CA 1
ATOM 737 C C . VAL A 1 96 ? 0.153 -6.031 -7.953 1 88 96 VAL A C 1
ATOM 739 O O . VAL A 1 96 ? 0.645 -5.609 -6.902 1 88 96 VAL A O 1
ATOM 742 N N . LEU A 1 97 ? 0.674 -5.855 -9.133 1 86.56 97 LEU A N 1
ATOM 743 C CA . LEU A 1 97 ? 1.945 -5.156 -9.273 1 86.56 97 LEU A CA 1
ATOM 744 C C . LEU A 1 97 ? 1.737 -3.771 -9.875 1 86.56 97 LEU A C 1
ATOM 746 O O . LEU A 1 97 ? 1.128 -3.641 -10.945 1 86.56 97 LEU A O 1
ATOM 750 N N . CYS A 1 98 ? 2.217 -2.775 -9.117 1 85.12 98 CYS A N 1
ATOM 751 C CA . CYS A 1 98 ? 2.143 -1.395 -9.586 1 85.12 98 CYS A CA 1
ATOM 752 C C . CYS A 1 98 ? 3.514 -0.893 -10.023 1 85.12 98 CYS A C 1
ATOM 754 O O . CYS A 1 98 ? 4.488 -0.999 -9.281 1 85.12 98 CYS A O 1
ATOM 756 N N . LEU A 1 99 ? 3.584 -0.367 -11.289 1 79.88 99 LEU A N 1
ATOM 757 C CA . LEU A 1 99 ? 4.832 0.138 -11.852 1 79.88 99 LEU A CA 1
ATOM 758 C C . LEU A 1 99 ? 4.699 1.607 -12.234 1 79.88 99 LEU A C 1
ATOM 760 O O . LEU A 1 99 ? 3.715 2.004 -12.867 1 79.88 99 LEU A O 1
ATOM 764 N N . GLY A 1 100 ? 5.602 2.412 -11.688 1 69.88 100 GLY A N 1
ATOM 765 C CA . GLY A 1 100 ? 5.621 3.82 -12.047 1 69.88 100 GLY A CA 1
ATOM 766 C C . GLY A 1 100 ? 6.586 4.133 -13.18 1 69.88 100 GLY A C 1
ATOM 767 O O . GLY A 1 100 ? 7.73 3.676 -13.172 1 69.88 100 GLY A O 1
ATOM 768 N N . ALA A 1 101 ? 6.152 4.766 -14.078 1 62.69 101 ALA A N 1
ATOM 769 C CA . ALA A 1 101 ? 6.961 5.102 -15.25 1 62.69 101 ALA A CA 1
ATOM 770 C C . ALA A 1 101 ? 8.078 6.074 -14.883 1 62.69 101 ALA A C 1
ATOM 772 O O . ALA A 1 101 ? 9.094 6.156 -15.586 1 62.69 101 ALA A O 1
ATOM 773 N N . ARG A 1 102 ? 7.926 6.789 -13.867 1 60.47 102 ARG A N 1
ATOM 774 C CA . ARG A 1 102 ? 8.93 7.809 -13.562 1 60.47 102 ARG A CA 1
ATOM 775 C C . ARG A 1 102 ? 10.078 7.223 -12.758 1 60.47 102 ARG A C 1
ATOM 777 O O . ARG A 1 102 ? 11.18 7.777 -12.742 1 60.47 102 ARG A O 1
ATOM 784 N N . VAL A 1 103 ? 9.852 6.18 -12.211 1 60.72 103 VAL A N 1
ATOM 785 C CA . VAL A 1 103 ? 10.867 5.703 -11.281 1 60.72 103 VAL A CA 1
ATOM 786 C C . VAL A 1 103 ? 11.5 4.422 -11.812 1 60.72 103 VAL A C 1
ATOM 788 O O . VAL A 1 103 ? 12.508 3.955 -11.289 1 60.72 103 VAL A O 1
ATOM 791 N N . THR A 1 104 ? 10.938 3.895 -12.836 1 69.06 104 THR A N 1
ATOM 792 C CA . THR A 1 104 ? 11.438 2.627 -13.359 1 69.06 104 THR A CA 1
ATOM 793 C C . THR A 1 104 ? 11.594 2.689 -14.875 1 69.06 104 THR A C 1
ATOM 795 O O . THR A 1 104 ? 10.688 3.131 -15.586 1 69.06 104 THR A O 1
ATOM 798 N N . THR A 1 105 ? 12.758 2.344 -15.344 1 72.44 105 THR A N 1
ATOM 799 C CA . THR A 1 105 ? 12.938 2.232 -16.781 1 72.44 105 THR A CA 1
ATOM 800 C C . THR A 1 105 ? 12.102 1.088 -17.344 1 72.44 105 THR A C 1
ATOM 802 O O . THR A 1 105 ? 11.672 0.199 -16.609 1 72.44 105 THR A O 1
ATOM 805 N N . PHE A 1 106 ? 11.914 1.224 -18.609 1 73.44 106 PHE A N 1
ATOM 806 C CA . PHE A 1 106 ? 11.133 0.177 -19.266 1 73.44 106 PHE A CA 1
ATOM 807 C C . PHE A 1 106 ? 11.805 -1.182 -19.094 1 73.44 106 PHE A C 1
ATOM 809 O O . PHE A 1 106 ? 11.133 -2.18 -18.828 1 73.44 106 PHE A O 1
ATOM 816 N N . GLU A 1 107 ? 13.07 -1.166 -19.266 1 78.19 107 GLU A N 1
ATOM 817 C CA . GLU A 1 107 ? 13.812 -2.412 -19.125 1 78.19 107 GLU A CA 1
ATOM 818 C C . GLU A 1 107 ? 13.711 -2.965 -17.703 1 78.19 107 GLU A C 1
ATOM 820 O O . GLU A 1 107 ? 13.453 -4.156 -17.516 1 78.19 107 GLU A O 1
ATOM 825 N N . ASP A 1 108 ? 13.852 -2.121 -16.781 1 81.06 108 ASP A N 1
ATOM 826 C CA . ASP A 1 108 ? 13.742 -2.533 -15.383 1 81.06 108 ASP A CA 1
ATOM 827 C C . ASP A 1 108 ? 12.336 -3.043 -15.07 1 81.06 108 ASP A C 1
ATOM 829 O O . ASP A 1 108 ? 12.172 -4.02 -14.328 1 81.06 108 ASP A O 1
ATOM 833 N N . ALA A 1 109 ? 11.445 -2.361 -15.68 1 78.94 109 ALA A N 1
ATOM 834 C CA . ALA A 1 109 ? 10.055 -2.752 -15.461 1 78.94 109 ALA A CA 1
ATOM 835 C C . ALA A 1 109 ? 9.789 -4.152 -16 1 78.94 109 ALA A C 1
ATOM 837 O O . ALA A 1 109 ? 9.148 -4.973 -15.344 1 78.94 109 ALA A O 1
ATOM 838 N N . GLN A 1 110 ? 10.281 -4.371 -17.125 1 81.19 110 GLN A N 1
ATOM 839 C CA . GLN A 1 110 ? 10.086 -5.68 -17.75 1 81.19 110 GLN A CA 1
ATOM 840 C C . GLN A 1 110 ? 10.727 -6.785 -16.906 1 81.19 110 GLN A C 1
ATOM 842 O O . GLN A 1 110 ? 10.125 -7.832 -16.688 1 81.19 110 GLN A O 1
ATOM 847 N N . GLU A 1 111 ? 11.883 -6.516 -16.516 1 86.62 111 GLU A N 1
ATOM 848 C CA . GLU A 1 111 ? 12.586 -7.496 -15.695 1 86.62 111 GLU A CA 1
ATOM 849 C C . GLU A 1 111 ? 11.875 -7.727 -14.367 1 86.62 111 GLU A C 1
ATOM 851 O O . GLU A 1 111 ? 11.797 -8.859 -13.891 1 86.62 111 GLU A O 1
ATOM 856 N N . ALA A 1 112 ? 11.398 -6.703 -13.82 1 87.56 112 ALA A N 1
ATOM 857 C CA . ALA A 1 112 ? 10.68 -6.805 -12.547 1 87.56 112 ALA A CA 1
ATOM 858 C C . ALA A 1 112 ? 9.398 -7.613 -12.711 1 87.56 112 ALA A C 1
ATOM 860 O O . ALA A 1 112 ? 9.078 -8.453 -11.867 1 87.56 112 ALA A O 1
ATOM 861 N N . VAL A 1 113 ? 8.734 -7.324 -13.781 1 85.25 113 VAL A N 1
ATOM 862 C CA . VAL A 1 113 ? 7.488 -8.039 -14.047 1 85.25 113 VAL A CA 1
ATOM 863 C C . VAL A 1 113 ? 7.766 -9.531 -14.203 1 85.25 113 VAL A C 1
ATOM 865 O O . VAL A 1 113 ? 7.066 -10.367 -13.633 1 85.25 113 VAL A O 1
ATOM 868 N N . GLU A 1 114 ? 8.734 -9.812 -14.945 1 86.19 114 GLU A N 1
ATOM 869 C CA . GLU A 1 114 ? 9.094 -11.211 -15.148 1 86.19 114 GLU A CA 1
ATOM 870 C C . GLU A 1 114 ? 9.453 -11.891 -13.828 1 86.19 114 GLU A C 1
ATOM 872 O O . GLU A 1 114 ? 9.008 -13.008 -13.562 1 86.19 114 GLU A O 1
ATOM 877 N N . ALA A 1 115 ? 10.25 -11.25 -13.086 1 90.88 115 ALA A N 1
ATOM 878 C CA . ALA A 1 115 ? 10.641 -11.789 -11.789 1 90.88 115 ALA A CA 1
ATOM 879 C C . ALA A 1 115 ? 9.422 -12.008 -10.898 1 90.88 115 ALA A C 1
ATOM 881 O O . ALA A 1 115 ? 9.32 -13.023 -10.211 1 90.88 115 ALA A O 1
ATOM 882 N N . TRP A 1 116 ? 8.539 -11.078 -10.93 1 90.31 116 TRP A N 1
ATOM 883 C CA . TRP A 1 116 ? 7.32 -11.156 -10.141 1 90.31 116 TRP A CA 1
ATOM 884 C C . TRP A 1 116 ? 6.469 -12.352 -10.555 1 90.31 116 TRP A C 1
ATOM 886 O O . TRP A 1 116 ? 5.918 -13.055 -9.703 1 90.31 116 TRP A O 1
ATOM 896 N N . LEU A 1 117 ? 6.402 -12.602 -11.797 1 86.75 117 LEU A N 1
ATOM 897 C CA . LEU A 1 117 ? 5.578 -13.688 -12.328 1 86.75 117 LEU A CA 1
ATOM 898 C C . LEU A 1 117 ? 6.203 -15.039 -12.031 1 86.75 117 LEU A C 1
ATOM 900 O O . LEU A 1 117 ? 5.488 -16.031 -11.859 1 86.75 117 LEU A O 1
ATOM 904 N N . LYS A 1 118 ? 7.449 -15.086 -11.859 1 90.69 118 LYS A N 1
ATOM 905 C CA . LYS A 1 118 ? 8.164 -16.344 -11.695 1 90.69 118 LYS A CA 1
ATOM 906 C C . LYS A 1 118 ? 8.359 -16.688 -10.219 1 90.69 118 LYS A C 1
ATOM 908 O O . LYS A 1 118 ? 8.68 -17.828 -9.875 1 90.69 118 LYS A O 1
ATOM 913 N N . THR A 1 119 ? 8.234 -15.734 -9.43 1 92.38 119 THR A N 1
ATOM 914 C CA . THR A 1 119 ? 8.492 -15.93 -8.008 1 92.38 119 THR A CA 1
ATOM 915 C C . THR A 1 119 ? 7.246 -16.453 -7.297 1 92.38 119 THR A C 1
ATOM 917 O O . THR A 1 119 ? 6.137 -15.984 -7.551 1 92.38 119 THR A O 1
ATOM 920 N N . SER A 1 120 ? 7.461 -17.438 -6.371 1 91.06 120 SER A N 1
ATOM 921 C CA . SER A 1 120 ? 6.375 -17.969 -5.555 1 91.06 120 SER A CA 1
ATOM 922 C C . SER A 1 120 ? 6.441 -17.438 -4.129 1 91.06 120 SER A C 1
ATOM 924 O O . SER A 1 120 ? 7.52 -17.125 -3.625 1 91.06 120 SER A O 1
ATOM 926 N N . PRO A 1 121 ? 5.254 -17.375 -3.521 1 89.81 121 PRO A N 1
ATOM 927 C CA . PRO A 1 121 ? 5.285 -17 -2.107 1 89.81 121 PRO A CA 1
ATOM 928 C C . PRO A 1 121 ? 6.129 -17.938 -1.259 1 89.81 121 PRO A C 1
ATOM 930 O O . PRO A 1 121 ? 6.055 -19.156 -1.432 1 89.81 121 PRO A O 1
ATOM 933 N N . GLY A 1 122 ? 6.957 -17.328 -0.397 1 88.81 122 GLY A N 1
ATOM 934 C CA . GLY A 1 122 ? 7.766 -18.125 0.514 1 88.81 122 GLY A CA 1
ATOM 935 C C . GLY A 1 122 ? 9.055 -18.625 -0.113 1 88.81 122 GLY A C 1
ATOM 936 O O . GLY A 1 122 ? 9.852 -19.297 0.545 1 88.81 122 GLY A O 1
ATOM 937 N N . GLU A 1 123 ? 9.211 -18.297 -1.336 1 90.62 123 GLU A N 1
ATOM 938 C CA . GLU A 1 123 ? 10.406 -18.766 -2.033 1 90.62 123 GLU A CA 1
ATOM 939 C C . GLU A 1 123 ? 11.672 -18.234 -1.389 1 90.62 123 GLU A C 1
ATOM 941 O O . GLU A 1 123 ? 11.75 -17.047 -1.046 1 90.62 123 GLU A O 1
ATOM 946 N N . ASN A 1 124 ? 12.703 -19.094 -1.171 1 85.38 124 ASN A N 1
ATOM 947 C CA . ASN A 1 124 ? 14.039 -18.781 -0.693 1 85.38 124 ASN A CA 1
ATOM 948 C C . ASN A 1 124 ? 14.023 -18.297 0.757 1 85.38 124 ASN A C 1
ATOM 950 O O . ASN A 1 124 ? 14.812 -17.438 1.143 1 85.38 124 ASN A O 1
ATOM 954 N N . TRP A 1 125 ? 12.984 -18.641 1.527 1 84.38 125 TRP A N 1
ATOM 955 C CA . TRP A 1 125 ? 12.914 -18.328 2.953 1 84.38 125 TRP A CA 1
ATOM 956 C C . TRP A 1 125 ? 13.102 -19.594 3.787 1 84.38 125 TRP A C 1
ATOM 958 O O . TRP A 1 125 ? 12.828 -20.703 3.318 1 84.38 125 TRP A O 1
ATOM 968 N N . ALA A 1 126 ? 13.695 -19.375 4.953 1 84.44 126 ALA A N 1
ATOM 969 C CA . ALA A 1 126 ? 13.805 -20.484 5.891 1 84.44 126 ALA A CA 1
ATOM 970 C C . ALA A 1 126 ? 12.438 -21.094 6.18 1 84.44 126 ALA A C 1
ATOM 972 O O . ALA A 1 126 ? 11.414 -20.406 6.113 1 84.44 126 ALA A O 1
ATOM 973 N N . GLU A 1 127 ? 12.461 -22.359 6.488 1 85.38 127 GLU A N 1
ATOM 974 C CA . GLU A 1 127 ? 11.234 -23.125 6.652 1 85.38 127 GLU A CA 1
ATOM 975 C C . GLU A 1 127 ? 10.312 -22.469 7.684 1 85.38 127 GLU A C 1
ATOM 977 O O . GLU A 1 127 ? 9.102 -22.375 7.473 1 85.38 127 GLU A O 1
ATOM 982 N N . THR A 1 128 ? 10.844 -22.078 8.797 1 78.12 128 THR A N 1
ATOM 983 C CA . THR A 1 128 ? 10.031 -21.484 9.852 1 78.12 128 THR A CA 1
ATOM 984 C C . THR A 1 128 ? 9.359 -20.203 9.367 1 78.12 128 THR A C 1
ATOM 986 O O . THR A 1 128 ? 8.172 -19.984 9.586 1 78.12 128 THR A O 1
ATOM 989 N N . LEU A 1 129 ? 10.016 -19.422 8.641 1 77.31 129 LEU A N 1
ATOM 990 C CA . LEU A 1 129 ? 9.477 -18.172 8.133 1 77.31 129 LEU A CA 1
ATOM 991 C C . LEU A 1 129 ? 8.547 -18.422 6.949 1 77.31 129 LEU A C 1
ATOM 993 O O . LEU A 1 129 ? 7.562 -17.703 6.773 1 77.31 129 LEU A O 1
ATOM 997 N N . ARG A 1 130 ? 8.914 -19.438 6.293 1 84.94 130 ARG A N 1
ATOM 998 C CA . ARG A 1 130 ? 8.094 -19.797 5.141 1 84.94 130 ARG A CA 1
ATOM 999 C C . ARG A 1 130 ? 6.672 -20.141 5.562 1 84.94 130 ARG A C 1
ATOM 1001 O O . ARG A 1 130 ? 5.707 -19.734 4.91 1 84.94 130 ARG A O 1
ATOM 1008 N N . GLU A 1 131 ? 6.535 -20.875 6.641 1 85.5 131 GLU A N 1
ATOM 1009 C CA . GLU A 1 131 ? 5.211 -21.219 7.148 1 85.5 131 GLU A CA 1
ATOM 1010 C C . GLU A 1 131 ? 4.426 -19.984 7.547 1 85.5 131 GLU A C 1
ATOM 1012 O O . GLU A 1 131 ? 3.223 -19.891 7.285 1 85.5 131 GLU A O 1
ATOM 1017 N N . GLN A 1 132 ? 5.059 -19.094 8.133 1 80.56 132 GLN A N 1
ATOM 1018 C CA . GLN A 1 132 ? 4.406 -17.859 8.539 1 80.56 132 GLN A CA 1
ATOM 1019 C C . GLN A 1 132 ? 3.973 -17.047 7.324 1 80.56 132 GLN A C 1
ATOM 1021 O O . GLN A 1 132 ? 2.873 -16.484 7.301 1 80.56 132 GLN A O 1
ATOM 1026 N N . ILE A 1 133 ? 4.824 -17.047 6.383 1 84.31 133 ILE A N 1
ATOM 1027 C CA . ILE A 1 133 ? 4.547 -16.297 5.16 1 84.31 133 ILE A CA 1
ATOM 1028 C C . ILE A 1 133 ? 3.354 -16.906 4.438 1 84.31 133 ILE A C 1
ATOM 1030 O O . ILE A 1 133 ? 2.426 -16.203 4.039 1 84.31 133 ILE A O 1
ATOM 1034 N N . LEU A 1 134 ? 3.295 -18.203 4.359 1 89.19 134 LEU A N 1
ATOM 1035 C CA . LEU A 1 134 ? 2.246 -18.891 3.619 1 89.19 134 LEU A CA 1
ATOM 1036 C C . LEU A 1 134 ? 0.908 -18.781 4.344 1 89.19 134 LEU A C 1
ATOM 1038 O O . LEU A 1 134 ? -0.15 -18.797 3.711 1 89.19 134 LEU A O 1
ATOM 1042 N N . GLY A 1 135 ? 0.952 -18.578 5.605 1 89.25 135 GLY A N 1
ATOM 1043 C CA . GLY A 1 135 ? -0.268 -18.5 6.395 1 89.25 135 GLY A CA 1
ATOM 1044 C C . GLY A 1 135 ? -0.787 -17.078 6.543 1 89.25 135 GLY A C 1
ATOM 1045 O O . GLY A 1 135 ? -1.9 -16.875 7.027 1 89.25 135 GLY A O 1
ATOM 1046 N N . ALA A 1 136 ? -0.102 -16.109 6.078 1 88.94 136 ALA A N 1
ATOM 1047 C CA . ALA A 1 136 ? -0.398 -14.695 6.336 1 88.94 136 ALA A CA 1
ATOM 1048 C C . ALA A 1 136 ? -1.699 -14.273 5.656 1 88.94 136 ALA A C 1
ATOM 1050 O O . ALA A 1 136 ? -2.551 -13.633 6.277 1 88.94 136 ALA A O 1
ATOM 1051 N N . PRO A 1 137 ? -1.929 -14.633 4.375 1 89.56 137 PRO A N 1
ATOM 1052 C CA . PRO A 1 137 ? -3.17 -14.195 3.732 1 89.56 137 PRO A CA 1
ATOM 1053 C C . PRO A 1 137 ? -4.418 -14.664 4.477 1 89.56 137 PRO A C 1
ATOM 1055 O O . PRO A 1 137 ? -5.363 -13.891 4.652 1 89.56 137 PRO A O 1
ATOM 1058 N N . ALA A 1 138 ? -4.441 -15.867 4.906 1 90.12 138 ALA A N 1
ATOM 1059 C CA . ALA A 1 138 ? -5.582 -16.391 5.656 1 90.12 138 ALA A CA 1
ATOM 1060 C C . ALA A 1 138 ? -5.754 -15.648 6.98 1 90.12 138 ALA A C 1
ATOM 1062 O O . ALA A 1 138 ? -6.875 -15.328 7.375 1 90.12 138 ALA A O 1
ATOM 1063 N N . ALA A 1 139 ? -4.676 -15.461 7.656 1 91.12 139 ALA A N 1
ATOM 1064 C CA . ALA A 1 139 ? -4.715 -14.734 8.922 1 91.12 139 ALA A CA 1
ATOM 1065 C C . ALA A 1 139 ? -5.238 -13.312 8.734 1 91.12 139 ALA A C 1
ATOM 1067 O O . ALA A 1 139 ? -6.07 -12.844 9.508 1 91.12 139 ALA A O 1
ATOM 1068 N N . ILE A 1 140 ? -4.801 -12.672 7.703 1 91.62 140 ILE A N 1
ATOM 1069 C CA . ILE A 1 140 ? -5.172 -11.289 7.426 1 91.62 140 ILE A CA 1
ATOM 1070 C C . ILE A 1 140 ? -6.648 -11.219 7.043 1 91.62 140 ILE A C 1
ATOM 1072 O O . ILE A 1 140 ? -7.363 -10.312 7.473 1 91.62 140 ILE A O 1
ATOM 1076 N N . GLN A 1 141 ? -7.125 -12.094 6.215 1 88.5 141 GLN A N 1
ATOM 1077 C CA . GLN A 1 141 ? -8.516 -12.109 5.777 1 88.5 141 GLN A CA 1
ATOM 1078 C C . GLN A 1 141 ? -9.461 -12.32 6.961 1 88.5 141 GLN A C 1
ATOM 1080 O O . GLN A 1 141 ? -10.641 -11.953 6.895 1 88.5 141 GLN A O 1
ATOM 1085 N N . GLY A 1 142 ? -8.914 -12.898 7.941 1 91 142 GLY A N 1
ATOM 1086 C CA . GLY A 1 142 ? -9.727 -13.141 9.125 1 91 142 GLY A CA 1
ATOM 1087 C C . GLY A 1 142 ? -9.867 -11.922 10.016 1 91 142 GLY A C 1
ATOM 1088 O O . GLY A 1 142 ? -10.719 -11.891 10.906 1 91 142 GLY A O 1
ATOM 1089 N N . LEU A 1 143 ? -9.117 -10.93 9.789 1 91.88 143 LEU A N 1
ATOM 1090 C CA . LEU A 1 143 ? -9.164 -9.711 10.586 1 91.88 143 LEU A CA 1
ATOM 1091 C C . LEU A 1 143 ? -10.344 -8.836 10.172 1 91.88 143 LEU A C 1
ATOM 1093 O O . LEU A 1 143 ? -10.828 -8.938 9.039 1 91.88 143 LEU A O 1
ATOM 1097 N N . ASP A 1 144 ? -10.797 -8 11.094 1 91.75 144 ASP A N 1
ATOM 1098 C CA . ASP A 1 144 ? -11.938 -7.121 10.844 1 91.75 144 ASP A CA 1
ATOM 1099 C C . ASP A 1 144 ? -11.477 -5.703 10.508 1 91.75 144 ASP A C 1
ATOM 1101 O O . ASP A 1 144 ? -10.992 -4.98 11.383 1 91.75 144 ASP A O 1
ATOM 1105 N N . PHE A 1 145 ? -11.688 -5.355 9.266 1 91.75 145 PHE A N 1
ATOM 1106 C CA . PHE A 1 145 ? -11.234 -4.039 8.82 1 91.75 145 PHE A CA 1
ATOM 1107 C C . PHE A 1 145 ? -12.414 -3.078 8.688 1 91.75 145 PHE A C 1
ATOM 1109 O O . PHE A 1 145 ? -12.289 -2.02 8.07 1 91.75 145 PHE A O 1
ATOM 1116 N N . ALA A 1 146 ? -13.555 -3.43 9.172 1 81.5 146 ALA A N 1
ATOM 1117 C CA . ALA A 1 146 ? -14.734 -2.566 9.102 1 81.5 146 ALA A CA 1
ATOM 1118 C C . ALA A 1 146 ? -14.523 -1.282 9.898 1 81.5 146 ALA A C 1
ATOM 1120 O O . ALA A 1 146 ? -13.883 -1.297 10.953 1 81.5 146 ALA A O 1
ATOM 1121 N N . PRO A 1 147 ? -14.883 -0.185 9.273 1 70.81 147 PRO A N 1
ATOM 1122 C CA . PRO A 1 147 ? -14.781 1.074 10.008 1 70.81 147 PRO A CA 1
ATOM 1123 C C . PRO A 1 147 ? -15.539 1.041 11.336 1 70.81 147 PRO A C 1
ATOM 1125 O O . PRO A 1 147 ? -16.516 0.302 11.477 1 70.81 147 PRO A O 1
ATOM 1128 N N . PRO A 1 148 ? -14.781 1.665 12.367 1 57.94 148 PRO A N 1
ATOM 1129 C CA . PRO A 1 148 ? -15.531 1.704 13.625 1 57.94 148 PRO A CA 1
ATOM 1130 C C . PRO A 1 148 ? -16.922 2.299 13.461 1 57.94 148 PRO A C 1
ATOM 1132 O O . PRO A 1 148 ? -17.141 3.17 12.609 1 57.94 148 PRO A O 1
ATOM 1135 N N . LEU A 1 149 ? -17.984 1.458 13.812 1 51.94 149 LEU A N 1
ATOM 1136 C CA . LEU A 1 149 ? -19.359 1.925 13.867 1 51.94 149 LEU A CA 1
ATOM 1137 C C . LEU A 1 149 ? -19.453 3.256 14.602 1 51.94 149 LEU A C 1
ATOM 1139 O O . LEU A 1 149 ? -18.75 3.477 15.586 1 51.94 149 LEU A O 1
ATOM 1143 N N . ASP A 1 150 ? -19.578 4.406 13.844 1 42.91 150 ASP A N 1
ATOM 1144 C CA . ASP A 1 150 ? -19.984 5.598 14.586 1 42.91 150 ASP A CA 1
ATOM 1145 C C . ASP A 1 150 ? -20.844 5.23 15.797 1 42.91 150 ASP A C 1
ATOM 1147 O O . ASP A 1 150 ? -21.625 4.277 15.75 1 42.91 150 ASP A O 1
ATOM 1151 N N . MET B 1 1 ? 18.344 22.125 18.703 1 21.19 1 MET B N 1
ATOM 1152 C CA . MET B 1 1 ? 17.828 21.5 17.484 1 21.19 1 MET B CA 1
ATOM 1153 C C . MET B 1 1 ? 16.375 21.078 17.656 1 21.19 1 MET B C 1
ATOM 1155 O O . MET B 1 1 ? 16.078 20.234 18.5 1 21.19 1 MET B O 1
ATOM 1159 N N . GLN B 1 2 ? 15.383 21.844 17.625 1 24.14 2 GLN B N 1
ATOM 1160 C CA . GLN B 1 2 ? 14.086 22 18.281 1 24.14 2 GLN B CA 1
ATOM 1161 C C . GLN B 1 2 ? 13.172 20.828 17.969 1 24.14 2 GLN B C 1
ATOM 1163 O O . GLN B 1 2 ? 13.086 20.375 16.828 1 24.14 2 GLN B O 1
ATOM 1168 N N . GLU B 1 3 ? 13.023 19.828 18.844 1 30.47 3 GLU B N 1
ATOM 1169 C CA . GLU B 1 3 ? 12.32 18.609 19.172 1 30.47 3 GLU B CA 1
ATOM 1170 C C . GLU B 1 3 ? 10.875 18.641 18.688 1 30.47 3 GLU B C 1
ATOM 1172 O O . GLU B 1 3 ? 9.961 18.984 19.438 1 30.47 3 GLU B O 1
ATOM 1177 N N . GLN B 1 4 ? 10.617 19.453 17.797 1 33.84 4 GLN B N 1
ATOM 1178 C CA . GLN B 1 4 ? 9.297 19.875 17.328 1 33.84 4 GLN B CA 1
ATOM 1179 C C . GLN B 1 4 ? 8.32 18.703 17.328 1 33.84 4 GLN B C 1
ATOM 1181 O O . GLN B 1 4 ? 8.672 17.578 16.969 1 33.84 4 GLN B O 1
ATOM 1186 N N . HIS B 1 5 ? 7.129 18.75 18.047 1 35.41 5 HIS B N 1
ATOM 1187 C CA . HIS B 1 5 ? 6.094 17.969 18.719 1 35.41 5 HIS B CA 1
ATOM 1188 C C . HIS B 1 5 ? 5.562 16.875 17.812 1 35.41 5 HIS B C 1
ATOM 1190 O O . HIS B 1 5 ? 4.945 17.156 16.781 1 35.41 5 HIS B O 1
ATOM 1196 N N . ALA B 1 6 ? 6.246 15.688 17.406 1 42.66 6 ALA B N 1
ATOM 1197 C CA . ALA B 1 6 ? 6.031 14.242 17.469 1 42.66 6 ALA B CA 1
ATOM 1198 C C . ALA B 1 6 ? 4.762 13.906 18.25 1 42.66 6 ALA B C 1
ATOM 1200 O O . ALA B 1 6 ? 4.398 12.734 18.375 1 42.66 6 ALA B O 1
ATOM 1201 N N . ASP B 1 7 ? 4.371 14.789 18.922 1 47.28 7 ASP B N 1
ATOM 1202 C CA . ASP B 1 7 ? 3.344 14.555 19.922 1 47.28 7 ASP B CA 1
ATOM 1203 C C . ASP B 1 7 ? 2.064 14.008 19.297 1 47.28 7 ASP B C 1
ATOM 1205 O O . ASP B 1 7 ? 1.352 13.211 19.906 1 47.28 7 ASP B O 1
ATOM 1209 N N . ASP B 1 8 ? 1.867 14.492 17.984 1 56.41 8 ASP B N 1
ATOM 1210 C CA . ASP B 1 8 ? 0.583 14.039 17.453 1 56.41 8 ASP B CA 1
ATOM 1211 C C . ASP B 1 8 ? 0.766 12.859 16.5 1 56.41 8 ASP B C 1
ATOM 1213 O O . ASP B 1 8 ? -0.111 12.578 15.68 1 56.41 8 ASP B O 1
ATOM 1217 N N . VAL B 1 9 ? 1.983 12.461 16.547 1 61.28 9 VAL B N 1
ATOM 1218 C CA . VAL B 1 9 ? 2.232 11.328 15.672 1 61.28 9 VAL B CA 1
ATOM 1219 C C . VAL B 1 9 ? 2.482 10.07 16.5 1 61.28 9 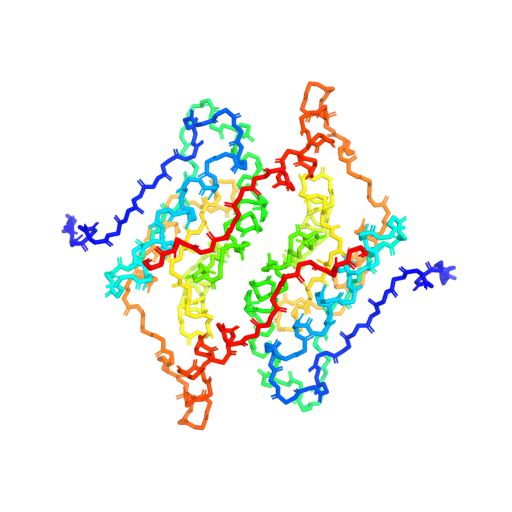VAL B C 1
ATOM 1221 O O . VAL B 1 9 ? 3.309 10.078 17.406 1 61.28 9 VAL B O 1
ATOM 1224 N N . GLU B 1 10 ? 1.721 9.141 16.344 1 65.25 10 GLU B N 1
ATOM 1225 C CA . GLU B 1 10 ? 1.925 7.844 16.984 1 65.25 10 GLU B CA 1
ATOM 1226 C C . GLU B 1 10 ? 3.049 7.062 16.312 1 65.25 10 GLU B C 1
ATOM 1228 O O . GLU B 1 10 ? 3.094 6.957 15.086 1 65.25 10 GLU B O 1
ATOM 1233 N N . VAL B 1 11 ? 4.172 6.805 17.047 1 66.56 11 VAL B N 1
ATOM 1234 C CA . VAL B 1 11 ? 5.246 5.961 16.531 1 66.56 11 VAL B CA 1
ATOM 1235 C C . VAL B 1 11 ? 5.113 4.551 17.109 1 66.56 11 VAL B C 1
ATOM 1237 O O . VAL B 1 11 ? 5.027 4.379 18.328 1 66.56 11 VAL B O 1
ATOM 1240 N N . GLU B 1 12 ? 4.797 3.584 16.266 1 64.31 12 GLU B N 1
ATOM 1241 C CA . GLU B 1 12 ? 4.699 2.193 16.703 1 64.31 12 GLU B CA 1
ATOM 1242 C C . GLU B 1 12 ? 5.855 1.363 16.156 1 64.31 12 GLU B C 1
ATOM 1244 O O . GLU B 1 12 ? 6.125 1.377 14.953 1 64.31 12 GLU B O 1
ATOM 1249 N N . ASP B 1 13 ? 6.543 0.852 17.109 1 62.38 13 ASP B N 1
ATOM 1250 C CA . ASP B 1 13 ? 7.602 -0.085 16.734 1 62.38 13 ASP B CA 1
ATOM 1251 C C . ASP B 1 13 ? 7.043 -1.49 16.531 1 62.38 13 ASP B C 1
ATOM 1253 O O . ASP B 1 13 ? 6.523 -2.104 17.453 1 62.38 13 ASP B O 1
ATOM 1257 N N . LEU B 1 14 ? 7.082 -1.925 15.32 1 60.5 14 LEU B N 1
ATOM 1258 C CA . LEU B 1 14 ? 6.512 -3.209 14.922 1 60.5 14 LEU B CA 1
ATOM 1259 C C . LEU B 1 14 ? 7.34 -4.363 15.477 1 60.5 14 LEU B C 1
ATOM 1261 O O . LEU B 1 14 ? 6.91 -5.52 15.438 1 60.5 14 LEU B O 1
ATOM 1265 N N . GLY B 1 15 ? 8.43 -4.07 15.906 1 57.03 15 GLY B N 1
ATOM 1266 C CA . GLY B 1 15 ? 9.312 -5.109 16.406 1 57.03 15 GLY B CA 1
ATOM 1267 C C . GLY B 1 15 ? 8.758 -5.844 17.609 1 57.03 15 GLY B C 1
ATOM 1268 O O . GLY B 1 15 ? 9.234 -6.926 17.953 1 57.03 15 GLY B O 1
ATOM 1269 N N . ILE B 1 16 ? 7.699 -5.32 18.078 1 54.47 16 ILE B N 1
ATOM 1270 C CA . ILE B 1 16 ? 7.254 -5.922 19.328 1 54.47 16 ILE B CA 1
ATOM 1271 C C . ILE B 1 16 ? 6.156 -6.945 19.062 1 54.47 16 ILE B C 1
ATOM 1273 O O . ILE B 1 16 ? 5.914 -7.84 19.859 1 54.47 16 ILE B O 1
ATOM 1277 N N . LEU B 1 17 ? 5.641 -6.879 17.953 1 59.25 17 LEU B N 1
ATOM 1278 C CA . LEU B 1 17 ? 4.496 -7.758 17.734 1 59.25 17 LEU B CA 1
ATOM 1279 C C . LEU B 1 17 ? 4.922 -9.016 16.984 1 59.25 17 LEU B C 1
ATOM 1281 O O . LEU B 1 17 ? 5.914 -9.008 16.25 1 59.25 17 LEU B O 1
ATOM 1285 N N . PRO B 1 18 ? 4.223 -10.062 17.328 1 64.31 18 PRO B N 1
ATOM 1286 C CA . PRO B 1 18 ? 4.602 -11.391 16.828 1 6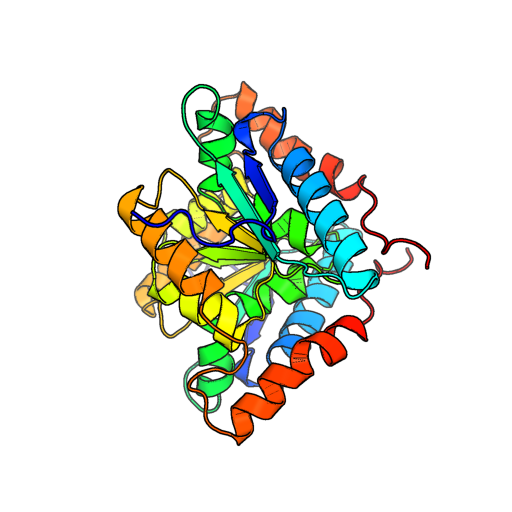4.31 18 PRO B CA 1
ATOM 1287 C C . PRO B 1 18 ? 4.66 -11.453 15.305 1 64.31 18 PRO B C 1
ATOM 1289 O O . PRO B 1 18 ? 5.547 -12.094 14.75 1 64.31 18 PRO B O 1
ATOM 1292 N N . THR B 1 19 ? 3.623 -10.812 14.773 1 77.31 19 THR B N 1
ATOM 1293 C CA . THR B 1 19 ? 3.654 -10.844 13.312 1 77.31 19 THR B CA 1
ATOM 1294 C C . THR B 1 19 ? 3.488 -9.445 12.734 1 77.31 19 THR B C 1
ATOM 1296 O O . THR B 1 19 ? 2.893 -8.57 13.367 1 77.31 19 THR B O 1
ATOM 1299 N N . TYR B 1 20 ? 3.998 -9.211 11.617 1 78.25 20 TYR B N 1
ATOM 1300 C CA . TYR B 1 20 ? 3.93 -7.902 10.984 1 78.25 20 TYR B CA 1
ATOM 1301 C C . TYR B 1 20 ? 2.482 -7.496 10.727 1 78.25 20 TYR B C 1
ATOM 1303 O O . TYR B 1 20 ? 2.139 -6.316 10.812 1 78.25 20 TYR B O 1
ATOM 1311 N N . TYR B 1 21 ? 1.571 -8.492 10.445 1 85.44 21 TYR B N 1
ATOM 1312 C CA . TYR B 1 21 ? 0.207 -8.125 10.078 1 85.44 21 TYR B CA 1
ATOM 1313 C C . TYR B 1 21 ? -0.615 -7.789 11.312 1 85.44 21 TYR B C 1
ATOM 1315 O O . TYR B 1 21 ? -1.536 -6.973 11.25 1 85.44 21 TYR B O 1
ATOM 1323 N N . GLU B 1 22 ? -0.25 -8.336 12.461 1 83.25 22 GLU B N 1
ATOM 1324 C CA . GLU B 1 22 ? -0.917 -7.938 13.695 1 83.25 22 GLU B CA 1
ATOM 1325 C C . GLU B 1 22 ? -0.538 -6.512 14.086 1 83.25 22 GLU B C 1
ATOM 1327 O O . GLU B 1 22 ? -1.39 -5.734 14.523 1 83.25 22 GLU B O 1
ATOM 1332 N N . ALA B 1 23 ? 0.679 -6.27 13.93 1 78.5 23 ALA B N 1
ATOM 1333 C CA . ALA B 1 23 ? 1.148 -4.922 14.234 1 78.5 23 ALA B CA 1
ATOM 1334 C C . ALA B 1 23 ? 0.514 -3.896 13.297 1 78.5 23 ALA B C 1
ATOM 1336 O O . ALA B 1 23 ? 0.055 -2.842 13.742 1 78.5 23 ALA B O 1
ATOM 1337 N N . ALA B 1 24 ? 0.524 -4.207 12.078 1 85.12 24 ALA B N 1
ATOM 1338 C CA . ALA B 1 24 ? -0.067 -3.326 11.07 1 85.12 24 ALA B CA 1
ATOM 1339 C C . ALA B 1 24 ? -1.558 -3.125 11.328 1 85.12 24 ALA B C 1
ATOM 1341 O O . ALA B 1 24 ? -2.078 -2.018 11.172 1 85.12 24 ALA B O 1
ATOM 1342 N N . TYR B 1 25 ? -2.244 -4.168 11.695 1 88.62 25 TYR B N 1
ATOM 1343 C CA . TYR B 1 25 ? -3.674 -4.109 11.977 1 88.62 25 TYR B CA 1
ATOM 1344 C C . TYR B 1 25 ? -3.961 -3.166 13.141 1 88.62 25 TYR B C 1
ATOM 1346 O O . TYR B 1 25 ? -4.863 -2.328 13.055 1 88.62 25 TYR B O 1
ATOM 1354 N N . LYS B 1 26 ? -3.223 -3.324 14.156 1 82.5 26 LYS B N 1
ATOM 1355 C CA . LYS B 1 26 ? -3.422 -2.488 15.336 1 82.5 26 LYS B CA 1
ATOM 1356 C C . LYS B 1 26 ? -3.17 -1.018 15.023 1 82.5 26 LYS B C 1
ATOM 1358 O O . LYS B 1 26 ? -3.949 -0.149 15.422 1 82.5 26 LYS B O 1
ATOM 1363 N N . ALA B 1 27 ? -2.109 -0.791 14.328 1 79.69 27 ALA B N 1
ATOM 1364 C CA . ALA B 1 27 ? -1.787 0.582 13.945 1 79.69 27 ALA B CA 1
ATOM 1365 C C . ALA B 1 27 ? -2.857 1.161 13.023 1 79.69 27 ALA B C 1
ATOM 1367 O O . ALA B 1 27 ? -3.285 2.305 13.203 1 79.69 27 ALA B O 1
ATOM 1368 N N . GLY B 1 28 ? -3.25 0.38 12.031 1 86.88 28 GLY B N 1
ATOM 1369 C CA . GLY B 1 28 ? -4.293 0.816 11.117 1 86.88 28 GLY B CA 1
ATOM 1370 C C . GLY B 1 28 ? -5.613 1.098 11.812 1 86.88 28 GLY B C 1
ATOM 1371 O O . GLY B 1 28 ? -6.277 2.09 11.508 1 86.88 28 GLY B O 1
ATOM 1372 N N . GLN B 1 29 ? -5.934 0.229 12.703 1 87.38 29 GLN B N 1
ATOM 1373 C CA . GLN B 1 29 ? -7.18 0.398 13.445 1 87.38 29 GLN B CA 1
ATOM 1374 C C . GLN B 1 29 ? -7.172 1.696 14.242 1 87.38 29 GLN B C 1
ATOM 1376 O O . GLN B 1 29 ? -8.164 2.422 14.273 1 87.38 29 GLN B O 1
ATOM 1381 N N . ALA B 1 30 ? -6.074 1.903 14.875 1 82.88 30 ALA B N 1
ATOM 1382 C CA . ALA B 1 30 ? -5.949 3.115 15.68 1 82.88 30 ALA B CA 1
ATOM 1383 C C . ALA B 1 30 ? -6.102 4.363 14.82 1 82.88 30 ALA B C 1
ATOM 1385 O O . ALA B 1 30 ? -6.82 5.297 15.188 1 82.88 30 ALA B O 1
ATOM 1386 N N . ILE B 1 31 ? -5.492 4.359 13.688 1 85 31 ILE B N 1
ATOM 1387 C CA . ILE B 1 31 ? -5.527 5.516 12.797 1 85 31 ILE B CA 1
ATOM 1388 C C . ILE B 1 31 ? -6.922 5.652 12.188 1 85 31 ILE B C 1
ATOM 1390 O O . ILE B 1 31 ? -7.445 6.762 12.07 1 85 31 ILE B O 1
ATOM 1394 N N . ASP B 1 32 ? -7.496 4.57 11.758 1 88.12 32 ASP B N 1
ATOM 1395 C CA . ASP B 1 32 ? -8.836 4.59 11.18 1 88.12 32 ASP B CA 1
ATOM 1396 C C . ASP B 1 32 ? -9.852 5.176 12.156 1 88.12 32 ASP B C 1
ATOM 1398 O O . ASP B 1 32 ? -10.688 5.996 11.773 1 88.12 32 ASP B O 1
ATOM 1402 N N . ARG B 1 33 ? -9.758 4.766 13.367 1 84.81 33 ARG B N 1
ATOM 1403 C CA . ARG B 1 33 ? -10.648 5.254 14.414 1 84.81 33 ARG B CA 1
ATOM 1404 C C . ARG B 1 33 ? -10.445 6.746 14.656 1 84.81 33 ARG B C 1
ATOM 1406 O O . ARG B 1 33 ? -11.414 7.496 14.781 1 84.81 33 ARG B O 1
ATOM 1413 N N . ALA B 1 34 ? -9.219 7.113 14.711 1 80.94 34 ALA B N 1
ATOM 1414 C CA . ALA B 1 34 ? -8.898 8.523 14.953 1 80.94 34 ALA B CA 1
ATOM 1415 C C . ALA B 1 34 ? -9.375 9.398 13.797 1 80.94 34 ALA B C 1
ATOM 1417 O O . ALA B 1 34 ? -9.961 10.461 14.016 1 80.94 34 ALA B O 1
ATOM 1418 N N . SER B 1 35 ? -9.164 8.953 12.656 1 80.31 35 SER B N 1
ATOM 1419 C CA . SER B 1 35 ? -9.57 9.695 11.469 1 80.31 35 SER B CA 1
ATOM 1420 C C . SER B 1 35 ? -11.086 9.82 11.383 1 80.31 35 SER B C 1
ATOM 1422 O O . SER B 1 35 ? -11.609 10.844 10.938 1 80.31 35 SER B O 1
ATOM 1424 N N . GLY B 1 36 ? -11.703 8.75 11.68 1 78.56 36 GLY B N 1
ATOM 1425 C CA . GLY B 1 36 ? -13.156 8.773 11.672 1 78.56 36 GLY B CA 1
ATOM 1426 C C . GLY B 1 36 ? -13.742 9.797 12.633 1 78.56 36 GLY B C 1
ATOM 1427 O O . GLY B 1 36 ? -14.852 10.289 12.422 1 78.56 36 GLY B O 1
ATOM 1428 N N . LYS B 1 37 ? -12.906 10.109 13.633 1 75.69 37 LYS B N 1
ATOM 1429 C CA . LYS B 1 37 ? -13.344 11.086 14.625 1 75.69 37 LYS B CA 1
ATOM 1430 C C . LYS B 1 37 ? -12.844 12.484 14.281 1 75.69 37 LYS B C 1
ATOM 1432 O O . LYS B 1 37 ? -13.031 13.422 15.055 1 75.69 37 LYS B O 1
ATOM 1437 N N . GLY B 1 38 ? -12.211 12.578 13.125 1 69.06 38 GLY B N 1
ATOM 1438 C CA . GLY B 1 38 ? -11.688 13.867 12.719 1 69.06 38 GLY B CA 1
ATOM 1439 C C . GLY B 1 38 ? -10.398 14.242 13.438 1 69.06 38 GLY B C 1
ATOM 1440 O O . GLY B 1 38 ? -10.031 15.414 13.5 1 69.06 38 GLY B O 1
ATOM 1441 N N . LEU B 1 39 ? -9.844 13.422 14.227 1 55.66 39 LEU B N 1
ATOM 1442 C CA . LEU B 1 39 ? -8.617 13.664 14.969 1 55.66 39 LEU B CA 1
ATOM 1443 C C . LEU B 1 39 ? -7.391 13.492 14.078 1 55.66 39 LEU B C 1
ATOM 1445 O O . LEU B 1 39 ? -7.469 12.852 13.023 1 55.66 39 LEU B O 1
ATOM 1449 N N . PRO B 1 40 ? -6.227 14.375 14.562 1 56.25 40 PRO B N 1
ATOM 1450 C CA . PRO B 1 40 ? -4.992 14.188 13.789 1 56.25 40 PRO B CA 1
ATOM 1451 C C . PRO B 1 40 ? -4.598 12.719 13.648 1 56.25 40 PRO B C 1
ATOM 1453 O O . PRO B 1 40 ? -4.617 11.977 14.633 1 56.25 40 PRO B O 1
ATOM 1456 N N . ASP B 1 41 ? -4.465 12.367 12.539 1 61.97 41 ASP B N 1
ATOM 1457 C CA . ASP B 1 41 ? -4.527 10.938 12.25 1 61.97 41 ASP B CA 1
ATOM 1458 C C . ASP B 1 41 ? -3.307 10.492 11.445 1 61.97 41 ASP B C 1
ATOM 1460 O O . ASP B 1 41 ? -3.439 10.023 10.312 1 61.97 41 ASP B O 1
ATOM 1464 N N . ARG B 1 42 ? -2.018 11.125 12.227 1 74.19 42 ARG B N 1
ATOM 1465 C CA . ARG B 1 42 ? -0.827 10.633 11.539 1 74.19 42 ARG B CA 1
ATOM 1466 C C . ARG B 1 42 ? -0.086 9.609 12.391 1 74.19 42 ARG B C 1
ATOM 1468 O O . ARG B 1 42 ? -0.047 9.727 13.617 1 74.19 42 ARG B O 1
ATOM 1475 N N . ALA B 1 43 ? 0.371 8.586 11.836 1 71.81 43 ALA B N 1
ATOM 1476 C CA . ALA B 1 43 ? 1.147 7.547 12.516 1 71.81 43 ALA B CA 1
ATOM 1477 C C . ALA B 1 43 ? 2.398 7.191 11.719 1 71.81 43 ALA B C 1
ATOM 1479 O O . ALA B 1 43 ? 2.422 7.328 10.492 1 71.81 43 ALA B O 1
ATOM 1480 N N . ILE B 1 44 ? 3.467 6.883 12.555 1 69.81 44 ILE B N 1
ATOM 1481 C CA . ILE B 1 44 ? 4.699 6.383 11.953 1 69.81 44 ILE B CA 1
ATOM 1482 C C . ILE B 1 44 ? 4.957 4.953 12.422 1 69.81 44 ILE B C 1
ATOM 1484 O O . ILE B 1 44 ? 4.926 4.668 13.625 1 69.81 44 ILE B O 1
ATOM 1488 N N . LEU B 1 45 ? 5.051 4.074 11.539 1 65.88 45 LEU B N 1
ATOM 1489 C CA . LEU B 1 45 ? 5.391 2.682 11.812 1 65.88 45 LEU B CA 1
ATOM 1490 C C . LEU B 1 45 ? 6.828 2.385 11.406 1 65.88 45 LEU B C 1
ATOM 1492 O O . LEU B 1 45 ? 7.211 2.604 10.25 1 65.88 45 LEU B O 1
ATOM 1496 N N . CYS B 1 46 ? 7.695 2.035 12.445 1 63.91 46 CYS B N 1
ATOM 1497 C CA . CYS B 1 46 ? 9.102 1.752 12.172 1 63.91 46 CYS B CA 1
ATOM 1498 C C . CYS B 1 46 ? 9.5 0.395 12.742 1 63.91 46 CYS B C 1
ATOM 1500 O O . CYS B 1 46 ? 8.852 -0.12 13.648 1 63.91 46 CYS B O 1
ATOM 1502 N N . SER B 1 47 ? 10.258 -0.35 11.969 1 55.06 47 SER B N 1
ATOM 1503 C CA . SER B 1 47 ? 10.852 -1.56 12.531 1 55.06 47 SER B CA 1
ATOM 1504 C C . SER B 1 47 ? 12.258 -1.295 13.055 1 55.06 47 SER B C 1
ATOM 1506 O O . SER B 1 47 ? 13.109 -0.77 12.336 1 55.06 47 SER B O 1
ATOM 1508 N N . SER B 1 48 ? 12.516 -1.232 14.328 1 48.25 48 SER B N 1
ATOM 1509 C CA . SER B 1 48 ? 13.828 -1.043 14.945 1 48.25 48 SER B CA 1
ATOM 1510 C C . SER B 1 48 ? 14.617 -2.348 14.984 1 48.25 48 SER B C 1
ATOM 1512 O O . SER B 1 48 ? 14.047 -3.428 14.805 1 48.25 48 SER B O 1
ATOM 1514 N N . ARG B 1 49 ? 16.125 -2.371 15.57 1 39.56 49 ARG B N 1
ATOM 1515 C CA . ARG B 1 49 ? 17.312 -3.221 15.586 1 39.56 49 ARG B CA 1
ATOM 1516 C C . ARG B 1 49 ? 16.969 -4.637 16.031 1 39.56 49 ARG B C 1
ATOM 1518 O O . ARG B 1 49 ? 17.609 -5.602 15.602 1 39.56 49 ARG B O 1
ATOM 1525 N N . GLY B 1 50 ? 16.781 -4.953 17.266 1 37.25 50 GLY B N 1
ATOM 1526 C CA . GLY B 1 50 ? 17.094 -6.266 17.812 1 37.25 50 GLY B CA 1
ATOM 1527 C C . GLY B 1 50 ? 16.266 -7.375 17.172 1 37.25 50 GLY B C 1
ATOM 1528 O O . GLY B 1 50 ? 16.812 -8.328 16.625 1 37.25 50 GLY B O 1
ATOM 1529 N N . GLN B 1 51 ? 15.242 -7.949 17.797 1 33.88 51 GLN B N 1
ATOM 1530 C CA . GLN B 1 51 ? 14.281 -9 17.469 1 33.88 51 GLN B CA 1
ATOM 1531 C C . GLN B 1 51 ? 13.492 -8.641 16.203 1 33.88 51 GLN B C 1
ATOM 1533 O O . GLN B 1 51 ? 12.625 -9.406 15.781 1 33.88 51 GLN B O 1
ATOM 1538 N N . VAL B 1 52 ? 13.477 -7.629 15.648 1 36.66 52 VAL B N 1
ATOM 1539 C CA . VAL B 1 52 ? 13.047 -6.652 14.648 1 36.66 52 VAL B CA 1
ATOM 1540 C C . VAL B 1 52 ? 13.484 -7.105 13.258 1 36.66 52 VAL B C 1
ATOM 1542 O O . VAL B 1 52 ? 13.086 -6.516 12.25 1 36.66 52 VAL B O 1
ATOM 1545 N N . ARG B 1 53 ? 14.492 -7.777 13.25 1 37.72 53 ARG B N 1
ATOM 1546 C CA . ARG B 1 53 ? 15 -8.273 11.977 1 37.72 53 ARG B CA 1
ATOM 1547 C C . ARG B 1 53 ? 13.875 -8.812 11.109 1 37.72 53 ARG B C 1
ATOM 1549 O O . ARG B 1 53 ? 13.852 -8.586 9.891 1 37.72 53 ARG B O 1
ATOM 1556 N N . ARG B 1 54 ? 13.312 -9.859 11.734 1 39.12 54 ARG B N 1
ATOM 1557 C CA . ARG B 1 54 ? 12.328 -10.617 10.969 1 39.12 54 ARG B CA 1
ATOM 1558 C C . ARG B 1 54 ? 11.18 -9.727 10.516 1 39.12 54 ARG B C 1
ATOM 1560 O O . ARG B 1 54 ? 10.695 -9.852 9.391 1 39.12 54 ARG B O 1
ATOM 1567 N N . CYS B 1 55 ? 10.594 -8.953 11.555 1 40.44 55 CYS B N 1
ATOM 1568 C CA . CYS B 1 55 ? 9.57 -7.973 11.211 1 40.44 55 CYS B CA 1
ATOM 1569 C C . CYS B 1 55 ? 10.102 -6.957 10.211 1 40.44 55 CYS B C 1
ATOM 1571 O O . CYS B 1 55 ? 9.359 -6.473 9.352 1 40.44 55 CYS B O 1
ATOM 1573 N N . LEU B 1 56 ? 11.484 -6.766 10.375 1 44.06 56 LEU B N 1
ATOM 1574 C CA . LEU B 1 56 ? 12.258 -5.863 9.523 1 44.06 56 LEU B CA 1
ATOM 1575 C C . LEU B 1 56 ? 12.211 -6.312 8.07 1 44.06 56 LEU B C 1
ATOM 1577 O O . LEU B 1 56 ? 12.133 -5.48 7.164 1 44.06 56 LEU B O 1
ATOM 1581 N N . ASN B 1 57 ? 12.492 -7.695 8.039 1 45.41 57 ASN B N 1
ATOM 1582 C CA . ASN B 1 57 ? 12.508 -8.18 6.664 1 45.41 57 ASN B CA 1
ATOM 1583 C C . ASN B 1 57 ? 11.18 -7.91 5.957 1 45.41 57 ASN B C 1
ATOM 1585 O O . ASN B 1 57 ? 11.164 -7.586 4.766 1 45.41 57 ASN B O 1
ATOM 1589 N N . LEU B 1 58 ? 10.172 -8.039 6.777 1 49.12 58 LEU B N 1
ATOM 1590 C CA . LEU B 1 58 ? 8.859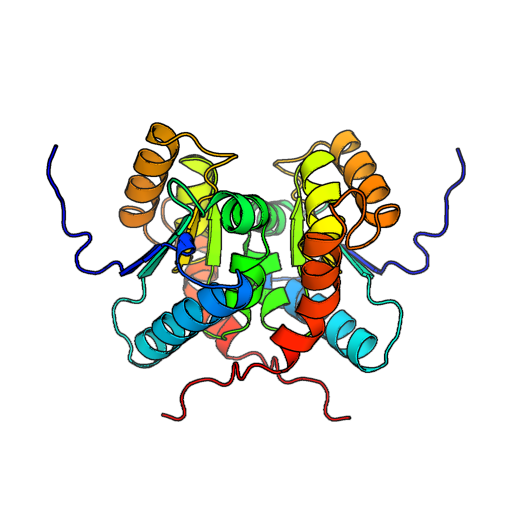 -7.828 6.188 1 49.12 58 LEU B CA 1
ATOM 1591 C C . LEU B 1 58 ? 8.594 -6.344 5.965 1 49.12 58 LEU B C 1
ATOM 1593 O O . LEU B 1 58 ? 7.84 -5.969 5.062 1 49.12 58 LEU B O 1
ATOM 1597 N N . PHE B 1 59 ? 9.367 -5.504 6.949 1 52.16 59 PHE B N 1
ATOM 1598 C CA . PHE B 1 59 ? 9.273 -4.066 6.703 1 52.16 59 PHE B CA 1
ATOM 1599 C C . PHE B 1 59 ? 10.109 -3.668 5.496 1 52.16 59 PHE B C 1
ATOM 1601 O O . PHE B 1 59 ? 9.945 -2.572 4.957 1 52.16 59 PHE B O 1
ATOM 1608 N N . ARG B 1 60 ? 10.938 -4.586 5.223 1 55.34 60 ARG B N 1
ATOM 1609 C CA . ARG B 1 60 ? 11.648 -4.305 3.984 1 55.34 60 ARG B CA 1
ATOM 1610 C C . ARG B 1 60 ? 10.695 -4.273 2.795 1 55.34 60 ARG B C 1
ATOM 1612 O O . ARG B 1 60 ? 10.969 -3.605 1.794 1 55.34 60 ARG B O 1
ATOM 1619 N N . THR B 1 61 ? 9.562 -4.914 3.201 1 66.62 61 THR B N 1
ATOM 1620 C CA . THR B 1 61 ? 8.664 -5.027 2.059 1 66.62 61 THR B CA 1
ATOM 1621 C C . THR B 1 61 ? 7.402 -4.188 2.277 1 66.62 61 THR B C 1
ATOM 1623 O O . THR B 1 61 ? 7.41 -3.248 3.074 1 66.62 61 THR B O 1
ATOM 1626 N N . GLN B 1 62 ? 6.43 -4.324 1.631 1 83.25 62 GLN B N 1
ATOM 1627 C CA . GLN B 1 62 ? 5.242 -3.479 1.583 1 83.25 62 GLN B CA 1
ATOM 1628 C C . GLN B 1 62 ? 4.078 -4.121 2.332 1 83.25 62 GLN B C 1
ATOM 1630 O O . GLN B 1 62 ? 2.963 -3.592 2.332 1 83.25 62 GLN B O 1
ATOM 1635 N N . GLY B 1 63 ? 4.402 -5.215 3.143 1 88.06 63 GLY B N 1
ATOM 1636 C CA . GLY B 1 63 ? 3.346 -5.969 3.797 1 88.06 63 GLY B CA 1
ATOM 1637 C C . GLY B 1 63 ? 2.59 -5.156 4.832 1 88.06 63 GLY B C 1
ATOM 1638 O O . GLY B 1 63 ? 1.361 -5.227 4.91 1 88.06 63 GLY B O 1
ATOM 1639 N N . VAL B 1 64 ? 3.342 -4.414 5.617 1 86.81 64 VAL B N 1
ATOM 1640 C CA . VAL B 1 64 ? 2.727 -3.619 6.672 1 86.81 64 VAL B CA 1
ATOM 1641 C C . VAL B 1 64 ? 1.779 -2.59 6.059 1 86.81 64 VAL B C 1
ATOM 1643 O O . VAL B 1 64 ? 0.657 -2.408 6.535 1 86.81 64 VAL B O 1
ATOM 1646 N N . ALA B 1 65 ? 2.193 -1.963 5.004 1 90.69 65 ALA B N 1
ATOM 1647 C CA . ALA B 1 65 ? 1.355 -0.978 4.324 1 90.69 65 ALA B CA 1
ATOM 1648 C C . ALA B 1 65 ? 0.128 -1.638 3.701 1 90.69 65 ALA B C 1
ATOM 1650 O O . ALA B 1 65 ? -0.968 -1.073 3.727 1 90.69 65 ALA B O 1
ATOM 1651 N N . ILE B 1 66 ? 0.292 -2.797 3.145 1 93.12 66 ILE B N 1
ATOM 1652 C CA . ILE B 1 66 ? -0.805 -3.533 2.523 1 93.12 66 ILE B CA 1
ATOM 1653 C C . ILE B 1 66 ? -1.908 -3.775 3.551 1 93.12 66 ILE B C 1
ATOM 1655 O O . ILE B 1 66 ? -3.078 -3.479 3.299 1 93.12 66 ILE B O 1
ATOM 1659 N N . VAL B 1 67 ? -1.53 -4.266 4.699 1 92.19 67 VAL B N 1
ATOM 1660 C CA . VAL B 1 67 ? -2.502 -4.621 5.727 1 92.19 67 VAL B CA 1
ATOM 1661 C C . VAL B 1 67 ? -3.139 -3.355 6.297 1 92.19 67 VAL B C 1
ATOM 1663 O O . VAL B 1 67 ? -4.359 -3.285 6.461 1 92.19 67 VAL B O 1
ATOM 1666 N N . ALA B 1 68 ? -2.383 -2.389 6.566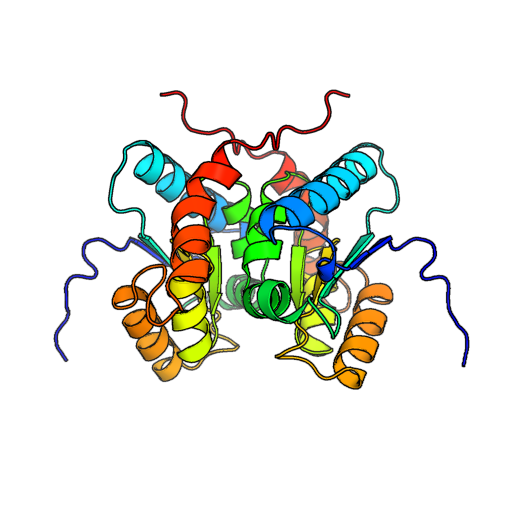 1 91.19 68 ALA B N 1
ATOM 1667 C CA . ALA B 1 68 ? -2.896 -1.142 7.129 1 91.19 68 ALA B CA 1
ATOM 1668 C C . ALA B 1 68 ? -3.893 -0.482 6.184 1 91.19 68 ALA B C 1
ATOM 1670 O O . ALA B 1 68 ? -4.895 0.086 6.625 1 91.19 68 ALA B O 1
ATOM 1671 N N . ASN B 1 69 ? -3.682 -0.589 4.93 1 94.38 69 ASN B N 1
ATOM 1672 C CA . ASN B 1 69 ? -4.496 0.109 3.939 1 94.38 69 ASN B CA 1
ATOM 1673 C C . ASN B 1 69 ? -5.832 -0.59 3.721 1 94.38 69 ASN B C 1
ATOM 1675 O O . ASN B 1 69 ? -6.691 -0.087 2.99 1 94.38 69 ASN B O 1
ATOM 1679 N N . LYS B 1 70 ? -5.996 -1.643 4.297 1 95.06 70 LYS B N 1
ATOM 1680 C CA . LYS B 1 70 ? -7.297 -2.299 4.207 1 95.06 70 LYS B CA 1
ATOM 1681 C C . LYS B 1 70 ? -8.352 -1.534 5 1 95.06 70 LYS B C 1
ATOM 1683 O O . LYS B 1 70 ? -9.555 -1.726 4.789 1 95.06 70 LYS B O 1
ATOM 1688 N N . PHE B 1 71 ? -7.879 -0.709 5.887 1 92.25 71 PHE B N 1
ATOM 1689 C CA . PHE B 1 71 ? -8.781 0.221 6.551 1 92.25 71 PHE B CA 1
ATOM 1690 C C . PHE B 1 71 ? -9.117 1.394 5.637 1 92.25 71 PHE B C 1
ATOM 1692 O O . PHE B 1 71 ? -8.234 1.955 4.984 1 92.25 71 PHE B O 1
ATOM 1699 N N . LYS B 1 72 ? -10.305 1.754 5.59 1 91.12 72 LYS B N 1
ATOM 1700 C CA . LYS B 1 72 ? -10.82 2.721 4.625 1 91.12 72 LYS B CA 1
ATOM 1701 C C . LYS B 1 72 ? -10.141 4.074 4.785 1 91.12 72 LYS B C 1
ATOM 1703 O O . LYS B 1 72 ? -9.914 4.781 3.799 1 91.12 72 LYS B O 1
ATOM 1708 N N . ARG B 1 73 ? -9.797 4.477 5.949 1 91.19 73 ARG B N 1
ATOM 1709 C CA . ARG B 1 73 ? -9.312 5.836 6.168 1 91.19 73 ARG B CA 1
ATOM 1710 C C . ARG B 1 73 ? -7.805 5.852 6.395 1 91.19 73 ARG B C 1
ATOM 1712 O O . ARG B 1 73 ? -7.246 6.859 6.84 1 91.19 73 ARG B O 1
ATOM 1719 N N . VAL B 1 74 ? -7.184 4.773 6.125 1 91.75 74 VAL B N 1
ATOM 1720 C CA . VAL B 1 74 ? -5.734 4.688 6.285 1 91.75 74 VAL B CA 1
ATOM 1721 C C . VAL B 1 74 ? -5.051 4.852 4.93 1 91.75 74 VAL B C 1
ATOM 1723 O O . VAL B 1 74 ? -5.457 4.238 3.943 1 91.75 74 VAL B O 1
ATOM 1726 N N . TYR B 1 75 ? -4.102 5.652 4.891 1 93.19 75 TYR B N 1
ATOM 1727 C CA . TYR B 1 75 ? -3.262 5.91 3.725 1 93.19 75 TYR B CA 1
ATOM 1728 C C . TYR B 1 75 ? -1.791 5.688 4.055 1 93.19 75 TYR B C 1
ATOM 1730 O O . TYR B 1 75 ? -1.034 6.648 4.219 1 93.19 75 TYR B O 1
ATOM 1738 N N . ALA B 1 76 ? -1.43 4.441 4.035 1 91.81 76 ALA B N 1
ATOM 1739 C CA . ALA B 1 76 ? -0.088 4.039 4.449 1 91.81 76 ALA B CA 1
ATOM 1740 C C . ALA B 1 76 ? 0.862 3.986 3.256 1 91.81 76 ALA B C 1
ATOM 1742 O O . ALA B 1 76 ? 0.504 3.477 2.191 1 91.81 76 ALA B O 1
ATOM 1743 N N . THR B 1 77 ? 2.07 4.504 3.461 1 90 77 THR B N 1
ATOM 1744 C CA . THR B 1 77 ? 3.072 4.523 2.4 1 90 77 THR B CA 1
ATOM 1745 C C . THR B 1 77 ? 4.426 4.062 2.93 1 90 77 THR B C 1
ATOM 1747 O O . THR B 1 77 ? 4.77 4.324 4.082 1 90 77 THR B O 1
ATOM 1750 N N . MET B 1 78 ? 5.098 3.346 2.027 1 86.81 78 MET B N 1
ATOM 1751 C CA . MET B 1 78 ? 6.496 3.016 2.295 1 86.81 78 MET B CA 1
ATOM 1752 C C . MET B 1 78 ? 7.426 4.066 1.7 1 86.81 78 MET B C 1
ATOM 1754 O O . MET B 1 78 ? 7.332 4.383 0.513 1 86.81 78 MET B O 1
ATOM 1758 N N . VAL B 1 79 ? 8.305 4.574 2.584 1 84.12 79 VAL B N 1
ATOM 1759 C CA . VAL B 1 79 ? 9.172 5.633 2.09 1 84.12 79 VAL B CA 1
ATOM 1760 C C . VAL B 1 79 ? 10.633 5.281 2.377 1 84.12 79 VAL B C 1
ATOM 1762 O O . VAL B 1 79 ? 10.945 4.707 3.424 1 84.12 79 VAL B O 1
ATOM 1765 N N . ARG B 1 80 ? 11.43 5.715 1.458 1 80.62 80 ARG B N 1
ATOM 1766 C CA . ARG B 1 80 ? 12.852 5.383 1.586 1 80.62 80 ARG B CA 1
ATOM 1767 C C . ARG B 1 80 ? 13.703 6.645 1.662 1 80.62 80 ARG B C 1
ATOM 1769 O O . ARG B 1 80 ? 14.867 6.59 2.072 1 80.62 80 ARG B O 1
ATOM 1776 N N . ASP B 1 81 ? 13.18 7.703 1.217 1 86.19 81 ASP B N 1
ATOM 1777 C CA . ASP B 1 81 ? 13.93 8.961 1.224 1 86.19 81 ASP B CA 1
ATOM 1778 C C . ASP B 1 81 ? 12.984 10.156 1.302 1 86.19 81 ASP B C 1
ATOM 1780 O O . ASP B 1 81 ? 11.766 9.992 1.417 1 86.19 81 ASP B O 1
ATOM 1784 N N . VAL B 1 82 ? 13.68 11.312 1.293 1 89.69 82 VAL B N 1
ATOM 1785 C CA . VAL B 1 82 ? 12.938 12.555 1.462 1 89.69 82 VAL B CA 1
ATOM 1786 C C . VAL B 1 82 ? 11.984 12.758 0.283 1 89.69 82 VAL B C 1
ATOM 1788 O O . VAL B 1 82 ? 10.844 13.195 0.462 1 89.69 82 VAL B O 1
ATOM 1791 N N . GLU B 1 83 ? 12.422 12.414 -0.831 1 87.25 83 GLU B N 1
ATOM 1792 C CA . GLU B 1 83 ? 11.594 12.578 -2.018 1 87.25 83 GLU B CA 1
ATOM 1793 C C . GLU B 1 83 ? 10.32 11.734 -1.922 1 87.25 83 GLU B C 1
ATOM 1795 O O . GLU B 1 83 ? 9.227 12.211 -2.217 1 87.25 83 GLU B O 1
ATOM 1800 N N . ASP B 1 84 ? 10.484 10.516 -1.495 1 86.06 84 ASP B N 1
ATOM 1801 C CA . ASP B 1 84 ? 9.344 9.633 -1.278 1 86.06 84 ASP B CA 1
ATOM 1802 C C . ASP B 1 84 ? 8.383 10.219 -0.249 1 86.06 84 ASP B C 1
ATOM 1804 O O . ASP B 1 84 ? 7.164 10.195 -0.441 1 86.06 84 ASP B O 1
ATOM 1808 N N . ALA B 1 85 ? 8.992 10.742 0.734 1 88 85 ALA B N 1
ATOM 1809 C CA . ALA B 1 85 ? 8.195 11.242 1.851 1 88 85 ALA B CA 1
ATOM 1810 C C . ALA B 1 85 ? 7.352 12.445 1.43 1 88 85 ALA B C 1
ATOM 1812 O O . ALA B 1 85 ? 6.16 12.516 1.749 1 88 85 ALA B O 1
ATOM 1813 N N . VAL B 1 86 ? 7.949 13.32 0.734 1 90.31 86 VAL B N 1
ATOM 1814 C CA . VAL B 1 86 ? 7.254 14.516 0.268 1 90.31 86 VAL B CA 1
ATOM 1815 C C . VAL B 1 86 ? 6.137 14.117 -0.696 1 90.31 86 VAL B C 1
ATOM 1817 O O . VAL B 1 86 ? 5.012 14.617 -0.594 1 90.31 86 VAL B O 1
ATOM 1820 N N . SER B 1 87 ? 6.395 13.234 -1.542 1 87.88 87 SER B N 1
ATOM 1821 C CA . SER B 1 87 ? 5.406 12.781 -2.514 1 87.88 87 SER B CA 1
ATOM 1822 C C . SER B 1 87 ? 4.246 12.062 -1.829 1 87.88 87 SER B C 1
ATOM 1824 O O . SER B 1 87 ? 3.086 12.266 -2.197 1 87.88 87 SER B O 1
ATOM 1826 N N . ALA B 1 88 ? 4.566 11.266 -0.888 1 89.44 88 ALA B N 1
ATOM 1827 C CA . ALA B 1 88 ? 3.555 10.516 -0.145 1 89.44 88 ALA B CA 1
ATOM 1828 C C . ALA B 1 88 ? 2.543 11.461 0.504 1 89.44 88 ALA B C 1
ATOM 1830 O O . ALA B 1 88 ? 1.339 11.195 0.484 1 89.44 88 ALA B O 1
ATOM 1831 N N . ARG B 1 89 ? 3.025 12.523 1 1 89.25 89 ARG B N 1
ATOM 1832 C CA . ARG B 1 89 ? 2.143 13.469 1.675 1 89.25 89 ARG B CA 1
ATOM 1833 C C . ARG B 1 89 ? 1.448 14.383 0.671 1 89.25 89 ARG B C 1
ATOM 1835 O O . ARG B 1 89 ? 0.227 14.547 0.716 1 89.25 89 ARG B O 1
ATOM 1842 N N . SER B 1 90 ? 2.176 14.906 -0.234 1 90.44 90 SER B N 1
ATOM 1843 C CA . SER B 1 90 ? 1.669 15.93 -1.146 1 90.44 90 SER B CA 1
ATOM 1844 C C . SER B 1 90 ? 0.705 15.328 -2.164 1 90.44 90 SER B C 1
ATOM 1846 O O . SER B 1 90 ? -0.29 15.961 -2.531 1 90.44 90 SER B O 1
ATOM 1848 N N . ALA B 1 91 ? 0.916 14.094 -2.525 1 87.19 91 ALA B N 1
ATOM 1849 C CA . ALA B 1 91 ? 0.161 13.508 -3.629 1 87.19 91 ALA B CA 1
ATOM 1850 C C . ALA B 1 91 ? -0.809 12.438 -3.127 1 87.19 91 ALA B C 1
ATOM 1852 O O . ALA B 1 91 ? -1.909 12.289 -3.662 1 87.19 91 ALA B O 1
ATOM 1853 N N . ASP B 1 92 ? -0.473 11.711 -2.01 1 89.31 92 ASP B N 1
ATOM 1854 C CA . ASP B 1 92 ? -1.223 10.508 -1.663 1 89.31 92 ASP B CA 1
ATOM 1855 C C . ASP B 1 92 ? -1.966 10.688 -0.341 1 89.31 92 ASP B C 1
ATOM 1857 O O . ASP B 1 92 ? -2.611 9.758 0.145 1 89.31 92 ASP B O 1
ATOM 1861 N N . HIS B 1 93 ? -1.835 11.828 0.302 1 89.38 93 HIS B N 1
ATOM 1862 C CA . HIS B 1 93 ? -2.48 12.07 1.586 1 89.38 93 HIS B CA 1
ATOM 1863 C C . HIS B 1 93 ? -2.055 11.039 2.623 1 89.38 93 HIS B C 1
ATOM 1865 O O . HIS B 1 93 ? -2.869 10.594 3.436 1 89.38 93 HIS B O 1
ATOM 1871 N N . SER B 1 94 ? -0.844 10.648 2.527 1 91.62 94 SER B N 1
ATOM 1872 C CA . SER B 1 94 ? -0.358 9.625 3.449 1 91.62 94 SER B CA 1
ATOM 1873 C C . SER B 1 94 ? -0.544 10.055 4.898 1 91.62 94 SER B C 1
ATOM 1875 O O . SER B 1 94 ? -0.156 11.164 5.277 1 91.62 94 SER B O 1
ATOM 1877 N N . ASN B 1 95 ? -1.165 9.195 5.723 1 89.06 95 ASN B N 1
ATOM 1878 C CA . ASN B 1 95 ? -1.323 9.461 7.148 1 89.06 95 ASN B CA 1
ATOM 1879 C C . ASN B 1 95 ? -0.612 8.414 7.996 1 89.06 95 ASN B C 1
ATOM 1881 O O . ASN B 1 95 ? -0.561 8.523 9.219 1 89.06 95 ASN B O 1
ATOM 1885 N N . VAL B 1 96 ? -0.09 7.434 7.371 1 88.06 96 VAL B N 1
ATOM 1886 C CA . VAL B 1 96 ? 0.768 6.449 8.023 1 88.06 96 VAL B CA 1
ATOM 1887 C C . VAL B 1 96 ? 2.064 6.289 7.234 1 88.06 96 VAL B C 1
ATOM 1889 O O . VAL B 1 96 ? 2.037 5.961 6.047 1 88.06 96 VAL B O 1
ATOM 1892 N N . LEU B 1 97 ? 3.152 6.465 7.934 1 86.69 97 LEU B N 1
ATOM 1893 C CA . LEU B 1 97 ? 4.457 6.324 7.293 1 86.69 97 LEU B CA 1
ATOM 1894 C C . LEU B 1 97 ? 5.152 5.047 7.75 1 86.69 97 LEU B C 1
ATOM 1896 O O . LEU B 1 97 ? 5.309 4.816 8.953 1 86.69 97 LEU B O 1
ATOM 1900 N N . CYS B 1 98 ? 5.496 4.238 6.742 1 85.06 98 CYS B N 1
ATOM 1901 C CA . CYS B 1 98 ? 6.215 2.998 7.012 1 85.06 98 CYS B CA 1
ATOM 1902 C C . CYS B 1 98 ? 7.676 3.115 6.594 1 85.06 98 CYS B C 1
ATOM 1904 O O . CYS B 1 98 ? 7.973 3.498 5.461 1 85.06 98 CYS B O 1
ATOM 1906 N N . LEU B 1 99 ? 8.602 2.814 7.559 1 79.88 99 LEU B N 1
ATOM 1907 C CA . LEU B 1 99 ? 10.039 2.896 7.309 1 79.88 99 LEU B CA 1
ATOM 1908 C C . LEU B 1 99 ? 10.703 1.542 7.531 1 79.88 99 LEU B C 1
ATOM 1910 O O . LEU B 1 99 ? 10.43 0.867 8.523 1 79.88 99 LEU B O 1
ATOM 1914 N N . GLY B 1 100 ? 11.422 1.101 6.504 1 70 100 GLY B N 1
ATOM 1915 C CA . GLY B 1 100 ? 12.172 -0.141 6.629 1 70 100 GLY B CA 1
ATOM 1916 C C . GLY B 1 100 ? 13.617 0.072 7.035 1 70 100 GLY B C 1
ATOM 1917 O O . GLY B 1 100 ? 14.305 0.928 6.477 1 70 100 GLY B O 1
ATOM 1918 N N . ALA B 1 101 ? 14 -0.554 7.941 1 62.91 101 ALA B N 1
ATOM 1919 C CA . ALA B 1 101 ? 15.359 -0.414 8.461 1 62.91 101 ALA B CA 1
ATOM 1920 C C . ALA B 1 101 ? 16.391 -0.925 7.453 1 62.91 101 ALA B C 1
ATOM 1922 O O . ALA B 1 101 ? 17.547 -0.526 7.488 1 62.91 101 ALA B O 1
ATOM 1923 N N . ARG B 1 102 ? 16 -1.764 6.602 1 60.69 102 ARG B N 1
ATOM 1924 C CA . ARG B 1 102 ? 16.984 -2.354 5.703 1 60.69 102 ARG B CA 1
ATOM 1925 C C . ARG B 1 102 ? 17.203 -1.472 4.48 1 60.69 102 ARG B C 1
ATOM 1927 O O . ARG B 1 102 ? 18.25 -1.562 3.822 1 60.69 102 ARG B O 1
ATOM 1934 N N . VAL B 1 103 ? 16.344 -0.674 4.266 1 61.16 103 VAL B N 1
ATOM 1935 C CA . VAL B 1 103 ? 16.438 0.035 2.992 1 61.16 103 VAL B CA 1
ATOM 1936 C C . VAL B 1 103 ? 16.703 1.517 3.244 1 61.16 103 VAL B C 1
ATOM 1938 O O . VAL B 1 103 ? 17.016 2.266 2.314 1 61.16 103 VAL B O 1
ATOM 1941 N N . THR B 1 104 ? 16.625 1.903 4.461 1 69.62 104 THR B N 1
ATOM 1942 C CA . THR B 1 104 ? 16.797 3.32 4.77 1 69.62 104 THR B CA 1
ATOM 1943 C C . THR B 1 104 ? 17.734 3.51 5.949 1 69.62 104 THR B C 1
ATOM 1945 O O . THR B 1 104 ? 17.594 2.848 6.98 1 69.62 104 THR B O 1
ATOM 1948 N N . THR B 1 105 ? 18.734 4.332 5.762 1 72.75 105 THR B N 1
ATOM 1949 C CA . THR B 1 105 ? 19.594 4.68 6.883 1 72.75 105 THR B CA 1
ATOM 1950 C C . THR B 1 105 ? 18.812 5.473 7.934 1 72.75 105 THR B C 1
ATOM 1952 O O . THR B 1 105 ? 17.766 6.035 7.645 1 72.75 105 THR B O 1
ATOM 1955 N N . PHE B 1 106 ? 19.406 5.43 9.078 1 73.62 106 PHE B N 1
ATOM 1956 C CA . PHE B 1 106 ? 18.75 6.164 10.156 1 73.62 106 PHE B CA 1
ATOM 1957 C C . PHE B 1 106 ? 18.641 7.645 9.812 1 73.62 106 PHE B C 1
ATOM 1959 O O . PHE B 1 106 ? 17.609 8.266 10.062 1 73.62 106 PHE B O 1
ATOM 1966 N N . GLU B 1 107 ? 19.688 8.141 9.289 1 78.19 107 GLU B N 1
ATOM 1967 C CA . GLU B 1 107 ? 19.703 9.547 8.922 1 78.19 107 GLU B CA 1
ATOM 1968 C C . GLU B 1 107 ? 18.656 9.852 7.852 1 78.19 107 GLU B C 1
ATOM 1970 O O . GLU B 1 107 ? 17.906 10.82 7.969 1 78.19 107 GLU B O 1
ATOM 1975 N N . ASP B 1 108 ? 18.594 9.008 6.91 1 81.56 108 ASP B N 1
ATOM 1976 C CA . ASP B 1 108 ? 17.609 9.18 5.844 1 81.56 108 ASP B CA 1
ATOM 1977 C C . ASP B 1 108 ? 16.188 9.07 6.387 1 81.56 108 ASP B C 1
ATOM 1979 O O . ASP B 1 108 ? 15.305 9.812 5.969 1 81.56 108 ASP B O 1
ATOM 1983 N N . ALA B 1 109 ? 16.109 8.18 7.285 1 79.06 109 ALA B N 1
ATOM 1984 C CA . ALA B 1 109 ? 14.797 7.973 7.887 1 79.06 109 ALA B CA 1
ATOM 1985 C C . ALA B 1 109 ? 14.344 9.211 8.656 1 79.06 109 ALA B C 1
ATOM 1987 O O . ALA B 1 109 ? 13.195 9.641 8.531 1 79.06 109 ALA B O 1
ATOM 1988 N N . GLN B 1 110 ? 15.227 9.734 9.359 1 81.31 110 GLN B N 1
ATOM 1989 C CA . GLN B 1 110 ? 14.906 10.93 10.133 1 81.31 110 GLN B CA 1
ATOM 1990 C C . GLN B 1 110 ? 14.523 12.086 9.219 1 81.31 110 GLN B C 1
ATOM 1992 O O . GLN B 1 110 ? 13.539 12.789 9.477 1 81.31 110 GLN B O 1
ATOM 1997 N N . GLU B 1 111 ? 15.281 12.25 8.242 1 86.75 111 GLU B N 1
ATOM 1998 C CA . GLU B 1 111 ? 14.992 13.32 7.289 1 86.75 111 GLU B CA 1
ATOM 1999 C C . GLU B 1 111 ? 13.664 13.102 6.586 1 86.75 111 GLU B C 1
ATOM 2001 O O . GLU B 1 111 ? 12.906 14.047 6.355 1 86.75 111 GLU B O 1
ATOM 2006 N N . ALA B 1 112 ? 13.398 11.906 6.258 1 87.75 112 ALA B N 1
ATOM 2007 C CA . ALA B 1 112 ? 12.148 11.57 5.59 1 87.75 112 ALA B CA 1
ATOM 2008 C C . ALA B 1 112 ? 10.953 11.836 6.5 1 87.75 112 ALA B C 1
ATOM 2010 O O . ALA B 1 112 ? 9.938 12.383 6.062 1 87.75 112 ALA B O 1
ATOM 2011 N N . VAL B 1 113 ? 11.141 11.445 7.727 1 85.5 113 VAL B N 1
ATOM 2012 C CA . VAL B 1 113 ? 10.07 11.648 8.695 1 85.5 113 VAL B CA 1
ATOM 2013 C C . VAL B 1 113 ? 9.789 13.141 8.852 1 85.5 113 VAL B C 1
ATOM 2015 O O . VAL B 1 113 ? 8.633 13.57 8.836 1 85.5 113 VAL B O 1
ATOM 2018 N N . GLU B 1 114 ? 10.789 13.867 8.984 1 86.31 114 GLU B N 1
ATOM 2019 C CA . GLU B 1 114 ? 10.633 15.312 9.125 1 86.31 114 GLU B CA 1
ATOM 2020 C C . GLU B 1 114 ? 9.945 15.914 7.91 1 86.31 114 GLU B C 1
ATOM 2022 O O . GLU B 1 114 ? 9.039 16.734 8.047 1 86.31 114 GLU B O 1
ATOM 2027 N N . ALA B 1 115 ? 10.391 15.547 6.781 1 90.88 115 ALA B N 1
ATOM 2028 C CA . ALA B 1 115 ? 9.789 16.031 5.547 1 90.88 115 ALA B CA 1
ATOM 2029 C C . ALA B 1 115 ? 8.305 15.664 5.477 1 90.88 115 ALA B C 1
ATOM 2031 O O . ALA B 1 115 ? 7.473 16.484 5.07 1 90.88 115 ALA B O 1
ATOM 2032 N N . TRP B 1 116 ? 8.023 14.492 5.852 1 89.56 116 TRP B N 1
ATOM 2033 C CA . TRP B 1 116 ? 6.648 14 5.844 1 89.56 116 TRP B CA 1
ATOM 2034 C C . TRP B 1 116 ? 5.773 14.82 6.785 1 89.56 116 TRP B C 1
ATOM 2036 O O . TRP B 1 116 ? 4.633 15.148 6.449 1 89.56 116 TRP B O 1
ATOM 2046 N N . LEU B 1 117 ? 6.281 15.156 7.902 1 87.31 117 LEU B N 1
ATOM 2047 C CA . LEU B 1 117 ? 5.531 15.898 8.914 1 87.31 117 LEU B CA 1
ATOM 2048 C C . LEU B 1 117 ? 5.32 17.344 8.484 1 87.31 117 LEU B C 1
ATOM 2050 O O . LEU B 1 117 ? 4.312 17.969 8.844 1 87.31 117 LEU B O 1
ATOM 2054 N N . LYS B 1 118 ? 6.156 17.828 7.699 1 90.56 118 LYS B N 1
ATOM 2055 C CA . LYS B 1 118 ? 6.129 19.25 7.332 1 90.56 118 LYS B CA 1
ATOM 2056 C C . LYS B 1 118 ? 5.355 19.469 6.035 1 90.56 118 LYS B C 1
ATOM 2058 O O . LYS B 1 118 ? 4.988 20.594 5.707 1 90.56 118 LYS B O 1
ATOM 2063 N N . THR B 1 119 ? 5.199 18.453 5.32 1 92.44 119 THR B N 1
ATOM 2064 C CA . THR B 1 119 ? 4.562 18.562 4.016 1 92.44 119 THR B CA 1
ATOM 2065 C C . THR B 1 119 ? 3.043 18.484 4.145 1 92.44 119 THR B C 1
ATOM 2067 O O . THR B 1 119 ? 2.525 17.656 4.891 1 92.44 119 THR B O 1
ATOM 2070 N N . SER B 1 120 ? 2.34 19.359 3.369 1 91 120 SER B N 1
ATOM 2071 C CA . SER B 1 120 ? 0.881 19.328 3.326 1 91 120 SER B CA 1
ATOM 2072 C C . SER B 1 120 ? 0.377 18.703 2.033 1 91 120 SER B C 1
ATOM 2074 O O . SER B 1 120 ? 1.043 18.781 0.998 1 91 120 SER B O 1
ATOM 2076 N N . PRO B 1 121 ? -0.822 18.109 2.15 1 89.88 121 PRO B N 1
ATOM 2077 C CA . PRO B 1 121 ? -1.401 17.609 0.902 1 89.88 121 PRO B CA 1
ATOM 2078 C C . PRO B 1 121 ? -1.583 18.703 -0.147 1 89.88 121 PRO B C 1
ATOM 2080 O O . PRO B 1 121 ? -2.01 19.812 0.181 1 89.88 121 PRO B O 1
ATOM 2083 N N . GLY B 1 122 ? -1.185 18.375 -1.381 1 88.94 122 GLY B N 1
ATOM 2084 C CA . GLY B 1 122 ? -1.368 19.312 -2.48 1 88.94 122 GLY B CA 1
ATOM 2085 C C . GLY B 1 122 ? -0.258 20.344 -2.582 1 88.94 122 GLY B C 1
ATOM 2086 O O . GLY B 1 122 ? -0.271 21.188 -3.477 1 88.94 122 GLY B O 1
ATOM 2087 N N . GLU B 1 123 ? 0.648 20.219 -1.694 1 90.5 123 GLU B N 1
ATOM 2088 C CA . GLU B 1 123 ? 1.732 21.203 -1.688 1 90.5 123 GLU B CA 1
ATOM 2089 C C . GLU B 1 123 ? 2.555 21.125 -2.971 1 90.5 123 GLU B C 1
ATOM 2091 O O . GLU B 1 123 ? 2.879 20.031 -3.439 1 90.5 123 GLU B O 1
ATOM 2096 N N . ASN B 1 124 ? 2.875 22.281 -3.592 1 85.19 124 ASN B N 1
ATOM 2097 C CA . ASN B 1 124 ? 3.748 22.453 -4.746 1 85.19 124 ASN B CA 1
ATOM 2098 C C . ASN B 1 124 ? 3.141 21.844 -6.008 1 85.19 124 ASN B C 1
ATOM 2100 O O . ASN B 1 124 ? 3.857 21.297 -6.848 1 85.19 124 ASN B O 1
ATOM 2104 N N . TRP B 1 125 ? 1.818 21.672 -6.082 1 84.38 125 TRP B N 1
ATOM 2105 C CA . TRP B 1 125 ? 1.116 21.219 -7.273 1 84.38 125 TRP B CA 1
ATOM 2106 C C . TRP B 1 125 ? 0.327 22.344 -7.918 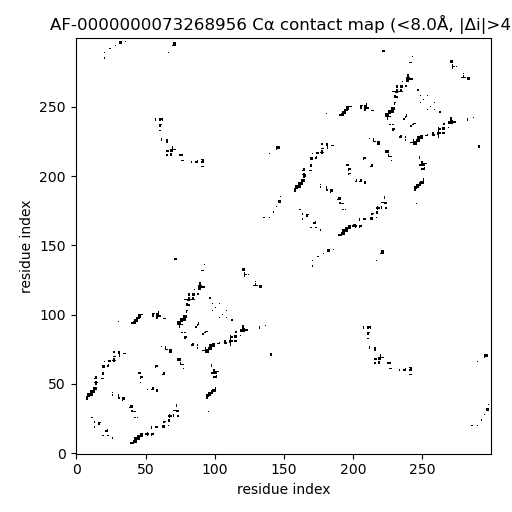1 84.38 125 TRP B C 1
ATOM 2108 O O . TRP B 1 125 ? -0.053 23.312 -7.242 1 84.38 125 TRP B O 1
ATOM 2118 N N . ALA B 1 126 ? 0.239 22.25 -9.234 1 84.56 126 ALA B N 1
ATOM 2119 C CA . ALA B 1 126 ? -0.609 23.203 -9.938 1 84.56 126 ALA B CA 1
ATOM 2120 C C . ALA B 1 126 ? -2.025 23.203 -9.375 1 84.56 126 ALA B C 1
ATOM 2122 O O . ALA B 1 126 ? -2.496 22.172 -8.859 1 84.56 126 ALA B O 1
ATOM 2123 N N . GLU B 1 127 ? -2.662 24.328 -9.5 1 85.44 127 GLU B N 1
ATOM 2124 C CA . GLU B 1 127 ? -3.971 24.516 -8.883 1 85.44 127 GLU B CA 1
ATOM 2125 C C . GLU B 1 127 ? -4.961 23.453 -9.328 1 85.44 127 GLU B C 1
ATOM 2127 O O . GLU B 1 127 ? -5.723 22.922 -8.516 1 85.44 127 GLU B O 1
ATOM 2132 N N . THR B 1 128 ? -5.016 23.188 -10.594 1 78.31 128 THR B N 1
ATOM 2133 C CA . THR B 1 128 ? -5.957 22.203 -11.117 1 78.31 128 THR B CA 1
ATOM 2134 C C . THR B 1 128 ? -5.703 20.828 -10.508 1 78.31 128 THR B C 1
ATOM 2136 O O . THR B 1 128 ? -6.641 20.141 -10.078 1 78.31 128 THR B O 1
ATOM 2139 N N . LEU B 1 129 ? -4.523 20.453 -10.344 1 77.56 129 LEU B N 1
ATOM 2140 C CA . LEU B 1 129 ? -4.164 19.156 -9.789 1 77.56 129 LEU B CA 1
ATOM 2141 C C . LEU B 1 129 ? -4.328 19.156 -8.273 1 77.56 129 LEU B C 1
ATOM 2143 O O . LEU B 1 129 ? -4.699 18.141 -7.684 1 77.56 129 LEU B O 1
ATOM 2147 N N . ARG B 1 130 ? -4.094 20.297 -7.785 1 85.06 130 ARG B N 1
ATOM 2148 C CA . ARG B 1 130 ? -4.227 20.438 -6.336 1 85.06 130 ARG B CA 1
ATOM 2149 C C . ARG B 1 130 ? -5.656 20.156 -5.891 1 85.06 130 ARG B C 1
ATOM 2151 O O . ARG B 1 130 ? -5.875 19.484 -4.879 1 85.06 130 ARG B O 1
ATOM 2158 N N . GLU B 1 131 ? -6.613 20.641 -6.633 1 85.56 131 GLU B N 1
ATOM 2159 C CA . GLU B 1 131 ? -8.016 20.406 -6.312 1 85.56 131 GLU B CA 1
ATOM 2160 C C . GLU B 1 131 ? -8.344 18.906 -6.379 1 85.56 131 GLU B C 1
ATOM 2162 O O . GLU B 1 131 ? -9.07 18.391 -5.531 1 85.56 131 GLU B O 1
ATOM 2167 N N . GLN B 1 132 ? -7.844 18.297 -7.32 1 80.88 132 GLN B N 1
ATOM 2168 C CA . GLN B 1 132 ? -8.078 16.859 -7.461 1 80.88 132 GLN B CA 1
ATOM 2169 C C . GLN B 1 132 ? -7.441 16.078 -6.312 1 80.88 132 GLN B C 1
ATOM 2171 O O . GLN B 1 132 ? -8.047 15.148 -5.781 1 80.88 132 GLN B O 1
ATOM 2176 N N . ILE B 1 133 ? -6.293 16.531 -5.973 1 84.44 133 ILE B N 1
ATOM 2177 C CA . ILE B 1 133 ? -5.559 15.867 -4.898 1 84.44 133 ILE B CA 1
ATOM 2178 C C . ILE B 1 133 ? -6.305 16.047 -3.578 1 84.44 133 ILE B C 1
ATOM 2180 O O . ILE B 1 133 ? -6.52 15.086 -2.838 1 84.44 133 ILE B O 1
ATOM 2184 N N . LEU B 1 134 ? -6.812 17.219 -3.322 1 89.31 134 LEU B N 1
ATOM 2185 C CA . LEU B 1 134 ? -7.473 17.516 -2.059 1 89.31 134 LEU B CA 1
ATOM 2186 C C . LEU B 1 134 ? -8.828 16.828 -1.968 1 89.31 134 LEU B C 1
ATOM 2188 O O . LEU B 1 134 ? -9.289 16.5 -0.872 1 89.31 134 LEU B O 1
ATOM 2192 N N . GLY B 1 135 ? -9.391 16.516 -3.072 1 89.31 135 GLY B N 1
ATOM 2193 C CA . GLY B 1 135 ? -10.695 15.875 -3.094 1 89.31 135 GLY B CA 1
ATOM 2194 C C . GLY B 1 135 ? -10.625 14.359 -3.111 1 89.31 135 GLY B C 1
ATOM 2195 O O . GLY B 1 135 ? -11.641 13.68 -2.953 1 89.31 135 GLY B O 1
ATOM 2196 N N . ALA B 1 136 ? -9.484 13.781 -3.207 1 88.94 136 ALA B N 1
ATOM 2197 C CA . ALA B 1 136 ? -9.305 12.352 -3.436 1 88.94 136 ALA B CA 1
ATOM 2198 C C . ALA B 1 136 ? -9.766 11.539 -2.225 1 88.94 136 ALA B C 1
ATOM 2200 O O . ALA B 1 136 ? -10.492 10.555 -2.369 1 88.94 136 ALA B O 1
ATOM 2201 N N . PRO B 1 137 ? -9.383 11.938 -0.98 1 89.5 137 PRO B N 1
ATOM 2202 C CA . PRO B 1 137 ? -9.805 11.125 0.166 1 89.5 137 PRO B CA 1
ATOM 2203 C C . PRO B 1 137 ? -11.32 10.984 0.262 1 89.5 137 PRO B C 1
ATOM 2205 O O . PRO B 1 137 ? -11.828 9.891 0.521 1 89.5 137 PRO B O 1
ATOM 2208 N N . ALA B 1 138 ? -12.023 12.031 0.056 1 90.12 138 ALA B N 1
ATOM 2209 C CA . ALA B 1 138 ? -13.484 11.984 0.099 1 90.12 138 ALA B CA 1
ATOM 2210 C C . ALA B 1 138 ? -14.031 11.086 -1.007 1 90.12 138 ALA B C 1
ATOM 2212 O O . ALA B 1 138 ? -14.961 10.305 -0.78 1 90.12 138 ALA B O 1
ATOM 2213 N N . ALA B 1 139 ? -13.516 11.25 -2.166 1 91.25 139 ALA B N 1
ATOM 2214 C CA . ALA B 1 139 ? -13.945 10.422 -3.293 1 91.25 139 ALA B CA 1
ATOM 2215 C C . ALA B 1 139 ? -13.688 8.945 -3.021 1 91.25 139 ALA B C 1
ATOM 2217 O O . ALA B 1 139 ? -14.547 8.102 -3.283 1 91.25 139 ALA B O 1
ATOM 2218 N N . ILE B 1 140 ? -12.562 8.641 -2.471 1 91.62 140 ILE B N 1
ATOM 2219 C CA . ILE B 1 140 ? -12.164 7.262 -2.203 1 91.62 140 ILE B CA 1
ATOM 2220 C C . ILE B 1 140 ? -13.039 6.672 -1.104 1 91.62 140 ILE B C 1
ATOM 2222 O O . ILE B 1 140 ? -13.461 5.516 -1.188 1 91.62 140 ILE B O 1
ATOM 2226 N N . GLN B 1 141 ? -13.297 7.395 -0.05 1 88.56 141 GLN B N 1
ATOM 2227 C CA . GLN B 1 141 ? -14.117 6.926 1.06 1 88.56 141 GLN B CA 1
ATOM 2228 C C . GLN B 1 141 ? -15.539 6.617 0.597 1 88.56 141 GLN B C 1
ATOM 2230 O O . GLN B 1 141 ? -16.25 5.828 1.229 1 88.56 141 GLN B O 1
ATOM 2235 N N . GLY B 1 142 ? -15.867 7.227 -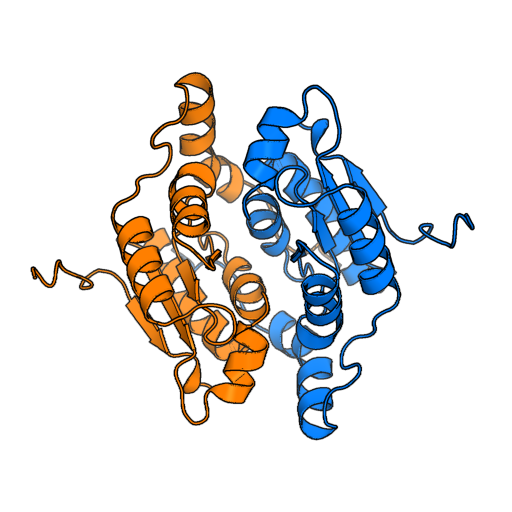0.458 1 91.06 142 GLY B N 1
ATOM 2236 C CA . GLY B 1 142 ? -17.203 7.004 -0.993 1 91.06 142 GLY B CA 1
ATOM 2237 C C . GLY B 1 142 ? -17.312 5.73 -1.81 1 91.06 142 GLY B C 1
ATOM 2238 O O . GLY B 1 142 ? -18.422 5.273 -2.105 1 91.06 142 GLY B O 1
ATOM 2239 N N . LEU B 1 143 ? -16.25 5.137 -2.125 1 91.88 143 LEU B N 1
ATOM 2240 C CA . LEU B 1 143 ? -16.25 3.908 -2.912 1 91.88 143 LEU B CA 1
ATOM 2241 C C . LEU B 1 143 ? -16.578 2.703 -2.039 1 91.88 143 LEU B C 1
ATOM 2243 O O . LEU B 1 143 ? -16.391 2.74 -0.822 1 91.88 143 LEU B O 1
ATOM 2247 N N . ASP B 1 144 ? -17.094 1.648 -2.68 1 91.81 144 ASP B N 1
ATOM 2248 C CA . ASP B 1 144 ? -17.484 0.433 -1.972 1 91.81 144 ASP B CA 1
ATOM 2249 C C . ASP B 1 144 ? -16.406 -0.646 -2.1 1 91.81 144 ASP B C 1
ATOM 2251 O O . ASP B 1 144 ? -16.234 -1.227 -3.172 1 91.81 144 ASP B O 1
ATOM 2255 N N . PHE B 1 145 ? -15.773 -0.898 -0.98 1 91.69 145 PHE B N 1
ATOM 2256 C CA . PHE B 1 145 ? -14.695 -1.875 -1.002 1 91.69 145 PHE B CA 1
ATOM 2257 C C . PHE B 1 145 ? -15.141 -3.193 -0.38 1 91.69 145 PHE B C 1
ATOM 2259 O O . PHE B 1 145 ? -14.312 -4.043 -0.049 1 91.69 145 PHE B O 1
ATOM 2266 N N . ALA B 1 146 ? -16.391 -3.373 -0.128 1 81.75 146 ALA B N 1
ATOM 2267 C CA . ALA B 1 146 ? -16.906 -4.605 0.459 1 81.75 146 ALA B CA 1
ATOM 2268 C C . ALA B 1 146 ? -16.672 -5.797 -0.47 1 81.75 146 ALA B C 1
ATOM 2270 O O . ALA B 1 146 ? -16.766 -5.664 -1.692 1 81.75 146 ALA B O 1
ATOM 2271 N N . PRO B 1 147 ? -16.188 -6.859 0.117 1 70.94 147 PRO B N 1
ATOM 2272 C CA . PRO B 1 147 ? -16.016 -8.062 -0.701 1 70.94 147 PRO B CA 1
ATOM 2273 C C . PRO B 1 147 ? -17.312 -8.477 -1.412 1 70.94 147 PRO B C 1
ATOM 2275 O O . PRO B 1 147 ? -18.406 -8.188 -0.93 1 70.94 147 PRO B O 1
ATOM 2278 N N . PRO B 1 148 ? -17.031 -8.883 -2.754 1 57.94 148 PRO B N 1
ATOM 2279 C CA . PRO B 1 148 ? -18.25 -9.359 -3.418 1 57.94 148 PRO B CA 1
ATOM 2280 C C . PRO B 1 148 ? -18.984 -10.414 -2.604 1 57.94 148 PRO B C 1
ATOM 2282 O O . PRO B 1 148 ? -18.359 -11.188 -1.874 1 57.94 148 PRO B O 1
ATOM 2285 N N . LEU B 1 149 ? -20.297 -10.102 -2.246 1 52.09 149 LEU B N 1
ATOM 2286 C CA . LEU B 1 149 ? -21.188 -11.07 -1.607 1 52.09 149 LEU B CA 1
ATOM 2287 C C . LEU B 1 149 ? -21.109 -12.422 -2.311 1 52.09 149 LEU B C 1
ATOM 2289 O O . LEU B 1 149 ? -21 -12.484 -3.537 1 52.09 149 LEU B O 1
ATOM 2293 N N . ASP B 1 150 ? -20.359 -13.43 -1.735 1 42.69 150 ASP B N 1
ATOM 2294 C CA . ASP B 1 150 ? -20.578 -14.773 -2.258 1 42.69 150 ASP B CA 1
ATOM 2295 C C . ASP B 1 150 ? -21.984 -14.914 -2.828 1 42.69 150 ASP B C 1
ATOM 2297 O O . ASP B 1 150 ? -22.938 -14.344 -2.295 1 42.69 150 ASP B O 1
#

Organism: Auxenochlorella protothecoides (NCBI:txid3075)

pLDDT: mean 75.23, std 17.99, range [21.19, 95.06]